Protein AF-A0A3A0CZI1-F1 (afdb_monomer_lite)

Foldseek 3Di:
DVVVQVVVLVVLVVVLVVLCVVVVCQVVVDPDDDWDQFLALKTKAADDCRHLLQVLCPPAPPHAFGIKIARLLQQKIWGHHPAQKTKMFGWDDDDPAIATAKIWIDGPQWTKMFGADPQLEGQKIDTRVADIDGDDPVCPVVQLRQPPPDPFSNCSRYVVVVVVLVVVVVVVVVVPDDDDDDDDDDDDPDPDDDPVVNVRVVVRSVVCVRPVSSCRSCVVVVSSVSVSSNSVSQSVLCLPAAWKWKDFPPFIWTFGDGSSWTPWIATPPVRFTWAWPDKDFPRGGRQWTWIWTWTHGVPDPDTKIWIDTWGQDPVRKTWDFIFIPDDDTDRTTIIIDGD

Radius of gyration: 25.88 Å; chains: 1; bounding box: 71×41×77 Å

Secondary structure (DSSP, 8-state):
-HHHHHHHHHHHHHHHHHHHHHTHHHHHS--SSP-EE-TTS-EEEE--TT-HHHHHHTTSTT----EEEEETTTTEEEEE-SSSEEEEEEEEEETTEEEEEEEEEEETTEEEEEEE-TTS-EEEEEETTS-EEE--GGGGG------TT-S-HHHHHTHHHHHHHHHHHHHHHHTTSSPPP-PPP---S-----HHHHHHHHHHHHHIIIIIHHHHHHHHHHHHHHHHHHHHHHHHHGGG-EEEEEE-SS-EEEEEEETTEEEEEEETTT-PEEEEEEEEEEEEETTEEEEEEEEEETT---EEEEEEEEEE-TTS-EEEEEEEESS----EEEEEEE-

Structure (mmCIF, N/CA/C/O backbone):
data_AF-A0A3A0CZI1-F1
#
_entry.id   AF-A0A3A0CZI1-F1
#
loop_
_atom_site.group_PDB
_atom_site.id
_atom_site.type_symbol
_atom_site.label_atom_id
_atom_site.label_alt_id
_atom_site.label_comp_id
_atom_site.label_asym_id
_atom_site.label_entity_id
_atom_site.label_seq_id
_atom_site.pdbx_PDB_ins_code
_atom_site.Cartn_x
_atom_site.Cartn_y
_atom_site.Cartn_z
_atom_site.occupancy
_atom_site.B_iso_or_equiv
_atom_site.auth_seq_id
_atom_site.auth_comp_id
_atom_site.auth_asym_id
_atom_site.auth_atom_id
_atom_site.pdbx_PDB_model_num
ATOM 1 N N . MET A 1 1 ? 10.019 16.085 -25.113 1.00 41.25 1 MET A N 1
ATOM 2 C CA . MET A 1 1 ? 9.683 15.182 -23.985 1.00 41.25 1 MET A CA 1
ATOM 3 C C . MET A 1 1 ? 10.699 15.238 -22.836 1.00 41.25 1 MET A C 1
ATOM 5 O O . MET A 1 1 ? 10.273 15.443 -21.709 1.00 41.25 1 MET A O 1
ATOM 9 N N . LEU A 1 2 ? 12.019 15.207 -23.086 1.00 28.44 2 LEU A N 1
ATOM 10 C CA . LEU A 1 2 ? 13.068 15.258 -22.040 1.00 28.44 2 LEU A CA 1
ATOM 11 C C . LEU A 1 2 ? 12.951 16.415 -21.013 1.00 28.44 2 LEU A C 1
ATOM 13 O O . LEU A 1 2 ? 13.204 16.226 -19.827 1.00 28.44 2 LEU A O 1
ATOM 17 N N . ARG A 1 3 ? 12.561 17.626 -21.447 1.00 28.55 3 ARG A N 1
ATOM 18 C CA . ARG A 1 3 ? 12.398 18.799 -20.557 1.00 28.55 3 ARG A CA 1
ATOM 19 C C . ARG A 1 3 ? 11.143 18.739 -19.678 1.00 28.55 3 ARG A C 1
ATOM 21 O O . ARG A 1 3 ? 11.169 19.250 -18.565 1.00 28.55 3 ARG A O 1
ATOM 28 N N . ALA A 1 4 ? 10.061 18.133 -20.167 1.00 31.33 4 ALA A N 1
ATOM 29 C CA . ALA A 1 4 ? 8.844 17.928 -19.379 1.00 31.33 4 ALA A CA 1
ATOM 30 C C . ALA A 1 4 ? 9.067 16.842 -18.316 1.00 31.33 4 ALA A C 1
ATOM 32 O O . ALA A 1 4 ? 8.646 16.997 -17.175 1.00 31.33 4 ALA A O 1
ATOM 33 N N . PHE A 1 5 ? 9.834 15.810 -18.673 1.00 39.50 5 PHE A N 1
ATOM 34 C CA . PHE A 1 5 ? 10.217 14.720 -17.785 1.00 39.50 5 PHE A CA 1
ATOM 35 C C . PHE A 1 5 ? 11.112 15.189 -16.631 1.00 39.50 5 PHE A C 1
ATOM 37 O O . PHE A 1 5 ? 10.734 15.010 -15.482 1.00 39.50 5 PHE A O 1
ATOM 44 N N . LYS A 1 6 ? 12.202 15.928 -16.909 1.00 38.62 6 LYS A N 1
ATOM 45 C CA . LYS A 1 6 ? 13.053 16.526 -15.855 1.00 38.62 6 LYS A CA 1
ATOM 46 C C . LYS A 1 6 ? 12.264 17.393 -14.869 1.00 38.62 6 LYS A C 1
ATOM 48 O O . LYS A 1 6 ? 12.595 17.443 -13.692 1.00 38.62 6 LYS A O 1
ATOM 53 N N . ARG A 1 7 ? 11.211 18.070 -15.339 1.00 38.66 7 ARG A N 1
ATOM 54 C CA . ARG A 1 7 ? 10.319 18.865 -14.484 1.00 38.66 7 ARG A CA 1
ATOM 55 C C . ARG A 1 7 ? 9.419 17.994 -13.608 1.00 38.66 7 ARG A C 1
ATOM 57 O O . ARG A 1 7 ? 9.132 18.406 -12.495 1.00 38.66 7 ARG A O 1
ATOM 64 N N . PHE A 1 8 ? 8.975 16.830 -14.080 1.00 44.34 8 PHE A N 1
ATOM 65 C CA . PHE A 1 8 ? 8.159 15.906 -13.289 1.00 44.34 8 PHE A CA 1
ATOM 66 C C . PHE A 1 8 ? 8.986 15.205 -12.207 1.00 44.34 8 PHE A C 1
ATOM 68 O O . PHE A 1 8 ? 8.591 15.227 -11.048 1.00 44.34 8 PHE A O 1
ATOM 75 N N . THR A 1 9 ? 10.170 14.686 -12.546 1.00 45.09 9 THR A N 1
ATOM 76 C CA . THR A 1 9 ? 11.080 14.062 -11.569 1.00 45.09 9 THR A CA 1
ATOM 77 C C . THR A 1 9 ? 11.545 15.070 -10.523 1.00 45.09 9 THR A C 1
ATOM 79 O O . THR A 1 9 ? 11.498 14.776 -9.335 1.00 45.09 9 THR A O 1
ATOM 82 N N . PHE A 1 10 ? 11.896 16.294 -10.938 1.00 49.00 10 PHE A N 1
ATOM 83 C CA . PHE A 1 10 ? 12.227 17.371 -10.003 1.00 49.00 10 PHE A CA 1
ATOM 84 C C . PHE A 1 10 ? 11.046 17.730 -9.095 1.00 49.00 10 PHE A C 1
ATOM 86 O O . PHE A 1 10 ? 11.243 17.929 -7.905 1.00 49.00 10 PHE A O 1
ATOM 93 N N . LYS A 1 11 ? 9.814 17.784 -9.621 1.00 46.50 11 LYS A N 1
ATOM 94 C CA . LYS A 1 11 ? 8.615 18.033 -8.807 1.00 46.50 11 LYS A CA 1
ATOM 95 C C . LYS A 1 11 ? 8.355 16.909 -7.808 1.00 46.50 11 LYS A C 1
ATOM 97 O O . LYS A 1 11 ? 8.096 17.212 -6.655 1.00 46.50 11 LYS A O 1
ATOM 102 N N . ALA A 1 12 ? 8.461 15.646 -8.217 1.00 48.41 12 ALA A N 1
ATOM 103 C CA . ALA A 1 12 ? 8.289 14.501 -7.324 1.00 48.41 12 ALA A CA 1
ATOM 104 C C . ALA A 1 12 ? 9.367 14.476 -6.231 1.00 48.41 12 ALA A C 1
ATOM 106 O O . ALA A 1 12 ? 9.047 14.324 -5.058 1.00 48.41 12 ALA A O 1
ATOM 107 N N . GLN A 1 13 ? 10.627 14.721 -6.599 1.00 50.72 13 GLN A N 1
ATOM 108 C CA . GLN A 1 13 ? 11.743 14.801 -5.661 1.00 50.72 13 GLN A CA 1
ATOM 109 C C . GLN A 1 13 ? 11.615 16.007 -4.722 1.00 50.72 13 GLN A C 1
ATOM 111 O O . GLN A 1 13 ? 11.839 15.870 -3.527 1.00 50.72 13 GLN A O 1
ATOM 116 N N . ALA A 1 14 ? 11.190 17.169 -5.221 1.00 50.16 14 ALA A N 1
ATOM 117 C CA . ALA A 1 14 ? 10.922 18.344 -4.397 1.00 50.16 14 ALA A CA 1
ATOM 118 C C . ALA A 1 14 ? 9.730 18.117 -3.458 1.00 50.16 14 ALA A C 1
ATOM 120 O O . ALA A 1 14 ? 9.819 18.463 -2.288 1.00 50.16 14 ALA A O 1
ATOM 121 N N . CYS A 1 15 ? 8.646 17.488 -3.925 1.00 53.16 15 CYS A N 1
ATOM 122 C CA . CYS A 1 15 ? 7.520 17.088 -3.083 1.00 53.16 15 CYS A CA 1
ATOM 123 C C . CYS A 1 15 ? 7.945 16.070 -2.024 1.00 53.16 15 CYS A C 1
ATOM 125 O O . CYS A 1 15 ? 7.530 16.211 -0.881 1.00 53.16 15 CYS A O 1
ATOM 127 N N . LEU A 1 16 ? 8.797 15.098 -2.363 1.00 57.00 16 LEU A N 1
ATOM 128 C CA . LEU A 1 16 ? 9.360 14.143 -1.411 1.00 57.00 16 LEU A CA 1
ATOM 129 C C . LEU A 1 16 ? 10.247 14.848 -0.377 1.00 57.00 16 LEU A C 1
ATOM 131 O O . LEU A 1 16 ? 10.088 14.610 0.812 1.00 57.00 16 LEU A O 1
ATOM 135 N N . CYS A 1 17 ? 11.137 15.749 -0.800 1.00 54.12 17 CYS A N 1
ATOM 136 C CA . CYS A 1 17 ? 11.975 16.535 0.106 1.00 54.12 17 CYS A CA 1
ATOM 137 C C . CYS A 1 17 ? 11.133 17.432 1.021 1.00 54.12 17 CYS A C 1
ATOM 139 O O . CYS A 1 17 ? 11.378 17.479 2.220 1.00 54.12 17 CYS A O 1
ATOM 141 N N . VAL A 1 18 ? 10.114 18.109 0.487 1.00 56.38 18 VAL A N 1
ATOM 142 C CA . VAL A 1 18 ? 9.188 18.935 1.274 1.00 56.38 18 VAL A CA 1
ATOM 143 C C . VAL A 1 18 ? 8.366 18.066 2.230 1.00 56.38 18 VAL A C 1
ATOM 145 O O . VAL A 1 18 ? 8.231 18.425 3.392 1.00 56.38 18 VAL A O 1
ATOM 148 N N . MET A 1 19 ? 7.879 16.900 1.794 1.00 58.59 19 MET A N 1
ATOM 149 C CA . MET A 1 19 ? 7.180 15.930 2.647 1.00 58.59 19 MET A CA 1
ATOM 150 C C . MET A 1 19 ? 8.079 15.426 3.775 1.00 58.59 19 MET A C 1
ATOM 152 O O . MET A 1 19 ? 7.638 15.428 4.91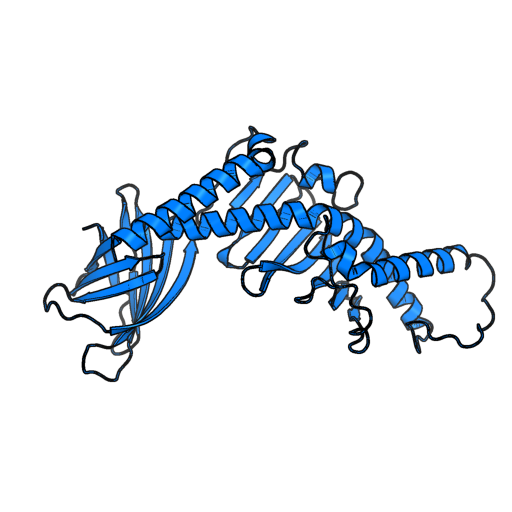9 1.00 58.59 19 MET A O 1
ATOM 156 N N . LEU A 1 20 ? 9.328 15.058 3.474 1.00 61.31 20 LEU A N 1
ATOM 157 C CA . LEU A 1 20 ? 10.324 14.620 4.454 1.00 61.31 20 LEU A CA 1
ATOM 158 C C . LEU A 1 20 ? 10.651 15.721 5.463 1.00 61.31 20 LEU A C 1
ATOM 160 O O . LEU A 1 20 ? 10.768 15.430 6.644 1.00 61.31 20 LEU A O 1
ATOM 164 N N . VAL A 1 21 ? 10.762 16.980 5.027 1.00 59.12 21 VAL A N 1
ATOM 165 C CA . VAL A 1 21 ? 11.020 18.123 5.919 1.00 59.12 21 VAL A CA 1
ATOM 166 C C . VAL A 1 21 ? 9.797 18.446 6.785 1.00 59.12 21 VAL A C 1
ATOM 168 O O . VAL A 1 21 ? 9.938 18.630 7.992 1.00 59.12 21 VAL A O 1
ATOM 171 N N . LEU A 1 22 ? 8.591 18.474 6.209 1.00 53.50 22 LEU A N 1
ATOM 172 C CA . LEU A 1 22 ? 7.348 18.795 6.928 1.00 53.50 22 LEU A CA 1
ATOM 173 C C . LEU A 1 22 ? 6.917 17.693 7.898 1.00 53.50 22 LEU A C 1
ATOM 175 O O . LEU A 1 22 ? 6.411 17.976 8.981 1.00 53.50 22 LEU A O 1
ATOM 179 N N . HIS A 1 23 ? 7.136 16.436 7.526 1.00 58.47 23 HIS A N 1
ATOM 180 C CA . HIS A 1 23 ? 6.842 15.285 8.376 1.00 58.47 23 HIS A CA 1
ATOM 181 C C . HIS A 1 23 ? 8.069 14.838 9.146 1.00 58.47 23 HIS A C 1
ATOM 183 O O . HIS A 1 23 ? 8.015 13.807 9.803 1.00 58.47 23 HIS A O 1
ATOM 189 N N . SER A 1 24 ? 9.148 15.622 9.122 1.00 53.78 24 SER A N 1
ATOM 190 C CA . SER A 1 24 ? 10.401 15.275 9.771 1.00 53.78 24 SER A CA 1
ATOM 191 C C . SER A 1 24 ? 10.210 14.946 11.241 1.00 53.78 24 SER A C 1
ATOM 193 O O . SER A 1 24 ? 10.872 14.055 11.709 1.00 53.78 24 SER A O 1
ATOM 195 N N . GLN A 1 25 ? 9.240 15.514 11.957 1.00 51.03 25 GLN A N 1
ATOM 196 C CA . GLN A 1 25 ? 8.886 15.100 13.324 1.00 51.03 25 GLN A CA 1
ATOM 197 C C . GLN A 1 25 ? 8.529 13.606 13.481 1.00 51.03 25 GLN A C 1
ATOM 199 O O . GLN A 1 25 ? 8.862 13.020 14.501 1.00 51.03 25 GLN A O 1
ATOM 204 N N . PHE A 1 26 ? 7.951 12.952 12.470 1.00 51.16 26 PHE A N 1
ATOM 205 C CA . PHE A 1 26 ? 7.751 11.494 12.448 1.00 51.16 26 PHE A CA 1
ATOM 206 C C . PHE A 1 26 ? 9.051 10.718 12.175 1.00 51.16 26 PHE A C 1
ATOM 208 O O . PHE A 1 26 ? 9.142 9.538 12.489 1.00 51.16 26 PHE A O 1
ATOM 215 N N . PHE A 1 27 ? 10.052 11.386 11.597 1.00 48.12 27 PHE A N 1
ATOM 216 C CA . PHE A 1 27 ? 11.356 10.838 11.205 1.00 48.12 27 PHE A CA 1
ATOM 217 C C . PHE A 1 27 ? 12.518 11.267 12.137 1.00 48.12 27 PHE A C 1
ATOM 219 O O . PHE A 1 27 ? 13.573 10.650 12.111 1.00 48.12 27 PHE A O 1
ATOM 226 N N . ILE A 1 28 ? 12.344 12.325 12.935 1.00 44.47 28 ILE A N 1
ATOM 227 C CA . ILE A 1 28 ? 13.329 13.014 13.789 1.00 44.47 28 ILE A CA 1
ATOM 228 C C . ILE A 1 28 ? 12.995 12.778 15.267 1.00 44.47 28 ILE A C 1
ATOM 230 O O . ILE A 1 28 ? 13.908 12.760 16.085 1.00 44.47 28 ILE A O 1
ATOM 234 N N . ALA A 1 29 ? 11.728 12.527 15.633 1.00 39.03 29 ALA A N 1
ATOM 235 C CA . ALA A 1 29 ? 11.387 12.129 17.005 1.00 39.03 29 ALA A CA 1
ATOM 236 C C . ALA A 1 29 ? 11.863 10.708 17.372 1.00 39.03 29 ALA A C 1
ATOM 238 O O . ALA A 1 29 ? 11.687 10.292 18.512 1.00 39.03 29 ALA A O 1
ATOM 239 N N . GLY A 1 30 ? 12.493 9.991 16.436 1.00 38.38 30 GLY A N 1
ATOM 240 C CA . GLY A 1 30 ? 13.275 8.793 16.708 1.00 38.38 30 GLY A CA 1
ATOM 241 C C . GLY A 1 30 ? 14.636 8.887 16.028 1.00 38.38 30 GLY A C 1
ATOM 242 O O . GLY A 1 30 ? 14.787 8.473 14.883 1.00 38.38 30 GLY A O 1
ATOM 243 N N . CYS A 1 31 ? 15.653 9.379 16.739 1.00 31.25 31 CYS A N 1
ATOM 244 C CA . CYS A 1 31 ? 17.064 9.159 16.384 1.00 31.25 31 CYS A CA 1
ATOM 245 C C . CYS A 1 31 ? 17.501 7.710 16.715 1.00 31.25 31 CYS A C 1
ATOM 247 O O . CYS A 1 31 ? 18.612 7.483 17.197 1.00 31.25 31 CYS A O 1
ATOM 249 N N . GLY A 1 32 ? 16.610 6.744 16.483 1.00 38.03 32 GLY A N 1
ATOM 250 C CA . GLY A 1 32 ? 16.836 5.308 16.591 1.00 38.03 32 GLY A CA 1
ATOM 251 C C . GLY A 1 32 ? 17.323 4.701 15.275 1.00 38.03 32 GLY A C 1
ATOM 252 O O . GLY A 1 32 ? 17.396 5.396 14.258 1.00 38.03 32 GLY A O 1
ATOM 253 N N . PRO A 1 33 ? 17.694 3.407 15.267 1.00 37.25 33 PRO A N 1
ATOM 254 C CA . PRO A 1 33 ? 18.298 2.763 14.108 1.00 37.25 33 PRO A CA 1
ATOM 255 C C . PRO A 1 33 ? 17.353 2.887 12.910 1.00 37.25 33 PRO A C 1
ATOM 257 O O . PRO A 1 33 ? 16.173 2.556 13.001 1.00 37.25 33 PRO A O 1
ATOM 260 N N . GLY A 1 34 ? 17.885 3.441 11.819 1.00 47.88 34 GLY A N 1
ATOM 261 C CA . GLY A 1 34 ? 17.119 3.866 10.653 1.00 47.88 34 GLY A CA 1
ATOM 262 C C . GLY A 1 34 ? 16.253 2.775 10.020 1.00 47.88 34 GLY A C 1
ATOM 263 O O . GLY A 1 34 ? 16.382 1.589 10.311 1.00 47.88 34 GLY A O 1
ATOM 264 N N . PHE A 1 35 ? 15.374 3.208 9.114 1.00 47.31 35 PHE A N 1
ATOM 265 C CA . PHE A 1 35 ? 14.498 2.346 8.319 1.00 47.31 35 PHE A CA 1
ATOM 266 C C . PHE A 1 35 ? 15.242 1.113 7.802 1.00 47.31 35 PHE A C 1
ATOM 268 O O . PHE A 1 35 ? 16.150 1.223 6.975 1.00 47.31 35 PHE A O 1
ATOM 275 N N . SER A 1 36 ? 14.824 -0.065 8.260 1.00 44.38 36 SER A N 1
ATOM 276 C CA . SER A 1 36 ? 15.251 -1.315 7.649 1.00 44.38 36 SER A CA 1
ATOM 277 C C . SER A 1 36 ? 14.347 -1.572 6.452 1.00 44.38 36 SER A C 1
ATOM 279 O O . SER A 1 36 ? 13.182 -1.949 6.601 1.00 44.38 36 SER A O 1
ATOM 281 N N . LEU A 1 37 ? 14.876 -1.319 5.255 1.00 48.12 37 LEU A N 1
ATOM 282 C CA . LEU A 1 37 ? 14.277 -1.790 4.013 1.00 48.12 37 LEU A CA 1
ATOM 283 C C . LEU A 1 37 ? 14.499 -3.297 3.947 1.00 48.12 37 LEU A C 1
ATOM 285 O O . LEU A 1 37 ? 15.611 -3.755 3.680 1.00 48.12 37 LEU A O 1
ATOM 289 N N . PHE A 1 38 ? 13.452 -4.074 4.210 1.00 48.50 38 PHE A N 1
ATOM 290 C CA . PHE A 1 38 ? 13.540 -5.511 4.007 1.00 48.50 38 PHE A CA 1
ATOM 291 C C . PHE A 1 38 ? 13.491 -5.830 2.508 1.00 48.50 38 PHE A C 1
ATOM 293 O O . PHE A 1 38 ? 12.882 -5.084 1.730 1.00 48.50 38 PHE A O 1
ATOM 300 N N . PRO A 1 39 ? 14.085 -6.961 2.080 1.00 42.72 39 PRO A N 1
ATOM 301 C CA . PRO A 1 39 ? 14.106 -7.375 0.680 1.00 42.72 39 PRO A CA 1
ATOM 302 C C . PRO A 1 39 ? 12.720 -7.525 0.051 1.00 42.72 39 PRO A C 1
ATOM 304 O O . PRO A 1 39 ? 12.659 -7.691 -1.153 1.00 42.72 39 PRO A O 1
ATOM 307 N N . THR A 1 40 ? 11.635 -7.479 0.832 1.00 50.06 40 THR A N 1
ATOM 308 C CA . THR A 1 40 ? 10.231 -7.715 0.459 1.00 50.06 40 THR A CA 1
ATOM 309 C C . THR A 1 40 ? 9.429 -6.462 0.085 1.00 50.06 40 THR A C 1
ATOM 311 O O . THR A 1 40 ? 8.223 -6.559 -0.106 1.00 50.06 40 THR A O 1
ATOM 314 N N . GLY A 1 41 ? 10.048 -5.273 -0.010 1.00 58.62 41 GLY A N 1
ATOM 315 C CA . GLY A 1 41 ? 9.285 -4.030 -0.263 1.00 58.62 41 GLY A CA 1
ATOM 316 C C . GLY A 1 41 ? 8.444 -3.608 0.949 1.00 58.62 41 GLY A C 1
ATOM 317 O O . GLY A 1 41 ? 7.471 -2.866 0.840 1.00 58.62 41 GLY A O 1
ATOM 318 N N . MET A 1 42 ? 8.842 -4.116 2.111 1.00 68.81 42 MET A N 1
ATOM 319 C CA . MET A 1 42 ? 8.243 -3.897 3.412 1.00 68.81 42 MET A CA 1
ATOM 320 C C . MET A 1 42 ? 9.112 -2.917 4.200 1.00 68.81 42 MET A C 1
ATOM 322 O O . MET A 1 42 ? 10.342 -3.026 4.221 1.00 68.81 42 MET A O 1
ATOM 326 N N . PHE A 1 43 ? 8.458 -1.969 4.858 1.00 75.31 43 PHE A N 1
ATOM 327 C CA . PHE A 1 43 ? 9.078 -0.967 5.711 1.00 75.31 43 PHE A CA 1
ATOM 328 C C . PHE A 1 43 ? 8.759 -1.309 7.159 1.00 75.31 43 PHE A C 1
ATOM 330 O O . PHE A 1 43 ? 7.586 -1.374 7.516 1.00 75.31 43 PHE A O 1
ATOM 337 N N . ILE A 1 44 ? 9.782 -1.496 7.993 1.00 81.06 44 ILE A N 1
ATOM 338 C CA . ILE A 1 44 ? 9.601 -1.580 9.446 1.00 81.06 44 ILE A CA 1
ATOM 339 C C . ILE A 1 44 ? 10.095 -0.278 10.065 1.00 81.06 44 ILE A C 1
ATOM 341 O O . ILE A 1 44 ? 11.245 0.120 9.874 1.00 81.06 44 ILE A O 1
ATOM 345 N N . ILE A 1 45 ? 9.199 0.379 10.791 1.00 82.31 45 ILE A N 1
ATOM 346 C CA . ILE A 1 45 ? 9.402 1.659 11.459 1.00 82.31 45 ILE A CA 1
ATOM 347 C C . ILE A 1 45 ? 9.406 1.385 12.966 1.00 82.31 45 ILE A C 1
ATOM 349 O O . ILE A 1 45 ? 8.347 1.080 13.519 1.00 82.31 45 ILE A O 1
ATOM 353 N N . PRO A 1 46 ? 10.566 1.446 13.643 1.00 82.31 46 PRO A N 1
ATOM 354 C CA . PRO A 1 46 ? 10.625 1.334 15.096 1.00 82.31 46 PRO A CA 1
ATOM 355 C C . PRO A 1 46 ? 9.782 2.430 15.758 1.00 82.31 46 PRO A C 1
ATOM 357 O O . PRO A 1 46 ? 9.844 3.594 15.362 1.00 82.31 46 PRO A O 1
ATOM 360 N N . LEU A 1 47 ? 8.990 2.060 16.762 1.00 83.94 47 LEU A N 1
ATOM 361 C CA . LEU A 1 47 ? 8.127 2.982 17.494 1.00 83.94 47 LEU A CA 1
ATOM 362 C C . LEU A 1 47 ? 8.743 3.268 18.867 1.00 83.94 47 LEU A C 1
ATOM 364 O O . LEU A 1 47 ? 8.596 2.491 19.807 1.00 83.94 47 LEU A O 1
ATOM 368 N N . GLU A 1 48 ? 9.461 4.384 18.979 1.00 82.56 48 GLU A N 1
ATOM 369 C CA . GLU A 1 48 ? 10.020 4.850 20.253 1.00 82.56 48 GLU A CA 1
ATOM 370 C C . GLU A 1 48 ? 8.972 5.590 21.102 1.00 82.56 48 GLU A C 1
ATOM 372 O O . GLU A 1 48 ? 7.919 5.994 20.608 1.00 82.56 48 GLU A O 1
ATOM 377 N N . ALA A 1 49 ? 9.271 5.817 22.386 1.00 77.06 49 ALA A N 1
ATOM 378 C CA . ALA A 1 49 ? 8.345 6.415 23.356 1.00 77.06 49 ALA A CA 1
ATOM 379 C C . ALA A 1 49 ? 7.794 7.805 22.958 1.00 77.06 49 ALA A C 1
ATOM 381 O O . ALA A 1 49 ? 6.733 8.195 23.433 1.00 77.06 49 ALA A O 1
ATOM 382 N N . GLY A 1 50 ? 8.487 8.546 22.083 1.00 74.00 50 GLY A N 1
ATOM 383 C CA . GLY A 1 50 ? 8.045 9.846 21.558 1.00 74.00 50 GLY A CA 1
ATOM 384 C C . GLY A 1 50 ? 7.320 9.788 20.209 1.00 74.00 50 GLY A C 1
ATOM 385 O O . GLY A 1 50 ? 6.987 10.833 19.651 1.00 74.00 50 GLY A O 1
ATOM 386 N N . HIS A 1 51 ? 7.105 8.599 19.640 1.00 78.69 51 HIS A N 1
ATOM 387 C CA . HIS A 1 51 ? 6.490 8.471 18.325 1.00 78.69 51 HIS A CA 1
ATOM 388 C C . HIS A 1 51 ? 4.981 8.795 18.395 1.00 78.69 51 HIS A C 1
ATOM 390 O O . HIS A 1 51 ? 4.293 8.247 19.258 1.00 78.69 51 HIS A O 1
ATOM 396 N N . PRO A 1 52 ? 4.404 9.582 17.462 1.00 77.62 52 PRO A N 1
ATOM 397 C CA . PRO A 1 52 ? 2.999 10.002 17.539 1.00 77.62 52 PRO A CA 1
ATOM 398 C C . PRO A 1 52 ? 1.977 8.861 17.629 1.00 77.62 52 PRO A C 1
ATOM 400 O O . PRO A 1 52 ? 0.948 9.020 18.272 1.00 77.62 52 PRO A O 1
ATOM 403 N N . ILE A 1 53 ? 2.262 7.698 17.028 1.00 81.75 53 ILE A N 1
ATOM 404 C CA . ILE A 1 53 ? 1.441 6.482 17.207 1.00 81.75 53 ILE A CA 1
ATOM 405 C C . ILE A 1 53 ? 1.475 5.989 18.660 1.00 81.75 53 ILE A C 1
ATOM 407 O O . ILE A 1 53 ? 0.434 5.628 19.193 1.00 81.75 53 ILE A O 1
ATOM 411 N N . VAL A 1 54 ? 2.643 5.981 19.310 1.00 84.38 54 VAL A N 1
ATOM 412 C CA . VAL A 1 54 ? 2.776 5.542 20.708 1.00 84.38 54 VAL A CA 1
ATOM 413 C C . VAL A 1 54 ? 2.023 6.499 21.624 1.00 84.38 54 VAL A C 1
ATOM 415 O O . VAL A 1 54 ? 1.224 6.047 22.436 1.00 84.38 54 VAL A O 1
ATOM 418 N N . THR A 1 55 ? 2.190 7.808 21.421 1.00 81.31 55 THR A N 1
ATOM 419 C CA . THR A 1 55 ? 1.454 8.841 22.164 1.00 81.31 55 THR A CA 1
ATOM 420 C C . THR A 1 55 ? -0.058 8.744 21.945 1.00 81.31 55 THR A C 1
ATOM 422 O O . THR A 1 55 ? -0.829 8.841 22.891 1.00 81.31 55 THR A O 1
ATOM 425 N N . ALA A 1 56 ? -0.509 8.514 20.709 1.00 76.94 56 ALA A N 1
ATOM 426 C CA . ALA A 1 56 ? -1.933 8.409 20.390 1.00 76.94 56 ALA A CA 1
ATOM 427 C C . ALA A 1 56 ? -2.603 7.151 20.971 1.00 76.94 56 ALA A C 1
ATOM 429 O O . ALA A 1 56 ? -3.818 7.154 21.181 1.00 76.94 56 ALA A O 1
ATOM 430 N N . LEU A 1 57 ? -1.833 6.088 21.219 1.00 81.31 57 LEU A N 1
ATOM 431 C CA . LEU A 1 57 ? -2.314 4.843 21.822 1.00 81.31 57 LEU A CA 1
ATOM 432 C C . LEU A 1 57 ? -2.140 4.803 23.341 1.00 81.31 57 LEU A C 1
ATOM 434 O O . LEU A 1 57 ? -2.590 3.842 23.971 1.00 81.31 57 LEU A O 1
ATOM 438 N N . GLU A 1 58 ? -1.500 5.804 23.940 1.00 81.75 58 GLU A N 1
ATOM 439 C CA . GLU A 1 58 ? -1.260 5.858 25.378 1.00 81.75 58 GLU A CA 1
ATOM 440 C C . GLU A 1 58 ? -2.583 5.812 26.163 1.00 81.75 58 GLU A C 1
ATOM 442 O O . GLU A 1 58 ? -3.564 6.470 25.819 1.00 81.75 58 GLU A O 1
ATOM 447 N N . GLY A 1 59 ? -2.637 4.974 27.203 1.00 71.69 59 GLY A N 1
ATOM 448 C CA . GLY A 1 59 ? -3.846 4.774 28.012 1.00 71.69 59 GLY A CA 1
ATOM 449 C C . GLY A 1 59 ? -4.934 3.899 27.372 1.00 71.69 59 GLY A C 1
ATOM 450 O O . GLY A 1 59 ? -5.979 3.699 27.989 1.00 71.69 59 GLY A O 1
ATOM 451 N N . SER A 1 60 ? -4.706 3.347 26.175 1.00 74.94 60 SER A N 1
ATOM 452 C CA . SER A 1 60 ? -5.633 2.414 25.520 1.00 74.94 60 SER A CA 1
ATOM 453 C C . SER A 1 60 ? -5.244 0.939 25.692 1.00 74.94 60 SER A C 1
ATOM 455 O O . SER A 1 60 ? -4.106 0.607 26.022 1.00 74.94 60 SER A O 1
ATOM 457 N N . SER A 1 61 ? -6.172 0.029 25.374 1.00 73.44 61 SER A N 1
ATOM 458 C CA . SER A 1 61 ? -5.913 -1.421 25.266 1.00 73.44 61 SER A CA 1
ATOM 459 C C . SER A 1 61 ? -4.901 -1.782 24.163 1.00 73.44 61 SER A C 1
ATOM 461 O O . SER A 1 61 ? -4.326 -2.874 24.165 1.00 73.44 61 SER A O 1
ATOM 463 N N . LEU A 1 62 ? -4.651 -0.852 23.238 1.00 79.12 62 LEU A N 1
ATOM 464 C CA . LEU A 1 62 ? -3.734 -0.985 22.109 1.00 79.12 62 LEU A CA 1
ATOM 465 C C . LEU A 1 62 ? -2.356 -0.356 22.379 1.00 79.12 62 LEU A C 1
ATOM 467 O O . LEU A 1 62 ? -1.517 -0.323 21.478 1.00 79.12 62 LEU A O 1
ATOM 471 N N . ALA A 1 63 ? -2.094 0.121 23.600 1.00 84.44 63 ALA A N 1
ATOM 472 C CA . ALA A 1 63 ? -0.814 0.712 23.984 1.00 84.44 63 ALA A CA 1
ATOM 473 C C . ALA A 1 63 ? 0.354 -0.291 23.924 1.00 84.44 63 ALA A C 1
ATOM 475 O O . ALA A 1 63 ? 0.189 -1.489 24.165 1.00 84.44 63 ALA A O 1
ATOM 476 N N . GLY A 1 64 ? 1.562 0.217 23.673 1.00 85.19 64 GLY A N 1
ATOM 477 C CA . GLY A 1 64 ? 2.803 -0.565 23.669 1.00 85.19 64 GLY A CA 1
ATOM 478 C C . GLY A 1 64 ? 3.196 -1.290 22.369 1.00 85.19 64 GLY A C 1
ATOM 479 O O . GLY A 1 64 ? 3.865 -2.319 22.484 1.00 85.19 64 GLY A O 1
ATOM 480 N N . PRO A 1 65 ? 2.837 -0.829 21.152 1.00 89.69 65 PRO A N 1
ATOM 481 C CA . PRO A 1 65 ? 3.459 -1.374 19.950 1.00 89.69 65 PRO A CA 1
ATOM 482 C C . PRO A 1 65 ? 4.942 -0.973 19.901 1.00 89.69 65 PRO A C 1
ATOM 484 O O . PRO A 1 65 ? 5.306 0.143 20.269 1.00 89.69 65 PRO A O 1
ATOM 487 N N . THR A 1 66 ? 5.799 -1.878 19.438 1.00 89.31 66 THR A N 1
ATOM 488 C CA . THR A 1 66 ? 7.258 -1.685 19.359 1.00 89.31 66 THR A CA 1
ATOM 489 C C . THR A 1 66 ? 7.722 -1.290 17.961 1.00 89.31 66 THR A C 1
ATOM 491 O O . THR A 1 66 ? 8.766 -0.655 17.805 1.00 89.31 66 THR A O 1
ATOM 494 N N . ALA A 1 67 ? 6.952 -1.642 16.931 1.00 87.75 67 ALA A N 1
ATOM 495 C CA . ALA A 1 67 ? 7.227 -1.270 15.552 1.00 87.75 67 ALA A CA 1
ATOM 496 C C . ALA A 1 67 ? 5.938 -1.202 14.719 1.00 87.75 67 ALA A C 1
ATOM 498 O O . ALA A 1 67 ? 4.926 -1.817 15.053 1.00 87.75 67 ALA A O 1
ATOM 499 N N . LEU A 1 68 ? 5.989 -0.463 13.615 1.00 88.38 68 LEU A N 1
ATOM 500 C CA . LEU A 1 68 ? 4.981 -0.449 12.563 1.00 88.38 68 LEU A CA 1
ATOM 501 C C . LEU A 1 68 ? 5.588 -1.047 11.296 1.00 88.38 68 LEU A C 1
ATOM 503 O O . LEU A 1 68 ? 6.571 -0.540 10.764 1.00 88.38 68 LEU A O 1
ATOM 507 N N . GLU A 1 69 ? 4.968 -2.098 10.793 1.00 87.31 69 GLU A N 1
ATOM 508 C CA . GLU A 1 69 ? 5.252 -2.677 9.493 1.00 87.31 69 GLU A CA 1
ATOM 509 C C . GLU A 1 69 ? 4.281 -2.107 8.456 1.00 87.31 69 GLU A C 1
ATOM 511 O O . GLU A 1 69 ? 3.071 -2.060 8.680 1.00 87.31 69 GLU A O 1
ATOM 516 N N . VAL A 1 70 ? 4.803 -1.684 7.309 1.00 84.75 70 VAL A N 1
ATOM 517 C CA . VAL A 1 70 ? 4.021 -1.197 6.172 1.00 84.75 70 VAL A CA 1
ATOM 518 C C . VAL A 1 70 ? 4.458 -1.939 4.922 1.00 84.75 70 VAL A C 1
ATOM 520 O O . VAL A 1 70 ? 5.643 -1.981 4.600 1.00 84.75 70 VAL A O 1
ATOM 523 N N . THR A 1 71 ? 3.490 -2.471 4.183 1.00 82.38 71 THR A N 1
ATOM 524 C CA . THR A 1 71 ? 3.706 -3.127 2.891 1.00 82.38 71 THR A CA 1
ATOM 525 C C . THR A 1 71 ? 2.921 -2.363 1.821 1.00 82.38 71 THR A C 1
ATOM 527 O O . THR A 1 71 ? 1.736 -2.637 1.606 1.00 82.38 71 THR A O 1
ATOM 530 N N . PRO A 1 72 ? 3.535 -1.372 1.143 1.00 73.44 72 PRO A N 1
ATOM 531 C CA . PRO A 1 72 ? 2.839 -0.526 0.173 1.00 73.44 72 PRO A CA 1
ATOM 532 C C . PRO A 1 72 ? 2.260 -1.300 -1.015 1.00 73.44 72 PRO A C 1
ATOM 534 O O . PRO A 1 72 ? 1.177 -0.955 -1.486 1.00 73.44 72 PRO A O 1
ATOM 537 N N . GLY A 1 73 ? 2.936 -2.369 -1.457 1.00 68.25 73 GLY A N 1
ATOM 538 C CA . GLY A 1 73 ? 2.504 -3.198 -2.588 1.00 68.25 73 GLY A CA 1
ATOM 539 C C . GLY A 1 73 ? 1.140 -3.862 -2.371 1.00 68.25 73 GLY A C 1
ATOM 540 O O . GLY A 1 73 ? 0.266 -3.772 -3.232 1.00 68.25 73 GLY A O 1
ATOM 541 N N . THR A 1 74 ? 0.919 -4.461 -1.197 1.00 75.88 74 THR A N 1
ATOM 542 C CA . THR A 1 74 ? -0.374 -5.063 -0.809 1.00 75.88 74 THR A CA 1
ATOM 543 C C . THR A 1 74 ? -1.305 -4.083 -0.101 1.00 75.88 74 THR A C 1
ATOM 545 O O . THR A 1 74 ? -2.446 -4.419 0.203 1.00 75.88 74 THR A O 1
ATOM 548 N N . ARG A 1 75 ? -0.833 -2.856 0.135 1.00 83.44 75 ARG A N 1
ATOM 549 C CA . ARG A 1 75 ? -1.514 -1.794 0.877 1.00 83.44 75 ARG A CA 1
ATOM 550 C C . ARG A 1 75 ? -1.891 -2.163 2.300 1.00 83.44 75 ARG A C 1
ATOM 552 O O . ARG A 1 75 ? -2.936 -1.753 2.794 1.00 83.44 75 ARG A O 1
ATOM 559 N N . GLN A 1 76 ? -1.032 -2.921 2.957 1.00 88.50 76 GLN A N 1
ATOM 560 C CA . GLN A 1 76 ? -1.267 -3.401 4.309 1.00 88.50 76 GLN A CA 1
ATOM 561 C C . GLN A 1 76 ? -0.338 -2.719 5.301 1.00 88.50 76 GLN A C 1
ATOM 563 O O . GLN A 1 76 ? 0.759 -2.271 4.953 1.00 88.50 76 GLN A O 1
ATOM 568 N N . PHE A 1 77 ? -0.779 -2.666 6.548 1.00 89.81 77 PHE A N 1
ATOM 569 C CA . PHE A 1 77 ? 0.062 -2.315 7.679 1.00 89.81 77 PHE A CA 1
ATOM 570 C C . PHE A 1 77 ? -0.191 -3.279 8.836 1.00 89.81 77 PHE A C 1
ATOM 572 O O . PHE A 1 77 ? -1.250 -3.907 8.927 1.00 89.81 77 PHE A O 1
ATOM 579 N N . ARG A 1 78 ? 0.784 -3.372 9.736 1.00 91.00 78 ARG A N 1
ATOM 580 C CA . ARG A 1 78 ? 0.703 -4.163 10.960 1.00 91.00 78 ARG A CA 1
ATOM 581 C C . ARG A 1 78 ? 1.475 -3.472 12.076 1.00 91.00 78 ARG A C 1
ATOM 583 O O . ARG A 1 78 ? 2.639 -3.135 11.895 1.00 91.00 78 ARG A O 1
ATOM 590 N N . LEU A 1 79 ? 0.848 -3.273 13.230 1.00 90.19 79 LEU A N 1
ATOM 591 C CA . LEU A 1 79 ? 1.571 -2.916 14.448 1.00 90.19 79 LEU A CA 1
ATOM 592 C C . LEU A 1 79 ? 2.120 -4.191 15.083 1.00 90.19 79 LEU A C 1
ATOM 594 O O . LEU A 1 79 ? 1.410 -5.185 15.237 1.00 90.19 79 LEU A O 1
ATOM 598 N N . ILE A 1 80 ? 3.399 -4.151 15.426 1.00 89.25 80 ILE A N 1
ATOM 599 C CA . ILE A 1 80 ? 4.119 -5.244 16.064 1.00 89.25 80 ILE A CA 1
ATOM 600 C C . ILE A 1 80 ? 4.103 -4.987 17.566 1.00 89.25 80 ILE A C 1
ATOM 602 O O . ILE A 1 80 ? 4.523 -3.924 18.024 1.00 89.25 80 ILE A O 1
ATOM 606 N N . TYR A 1 81 ? 3.634 -5.974 18.320 1.00 91.31 81 TYR A N 1
ATOM 607 C CA . TYR A 1 81 ? 3.666 -5.989 19.777 1.00 91.31 81 TYR A CA 1
ATOM 608 C C . TYR A 1 81 ? 4.690 -7.015 20.267 1.00 91.31 81 TYR A C 1
ATOM 610 O O . TYR A 1 81 ? 5.099 -7.913 19.532 1.00 91.31 81 TYR A O 1
ATOM 618 N N . SER A 1 82 ? 5.129 -6.873 21.516 1.00 88.75 82 SER A N 1
ATOM 619 C CA . SER A 1 82 ? 5.983 -7.864 22.185 1.00 88.75 82 SER A CA 1
ATOM 620 C C . SER A 1 82 ? 5.198 -9.044 22.772 1.00 88.75 82 SER A C 1
ATOM 622 O O . SER A 1 82 ? 5.803 -10.013 23.228 1.00 88.75 82 SER A O 1
ATOM 624 N N . ASP A 1 83 ? 3.869 -8.955 22.785 1.00 87.50 83 ASP A N 1
ATOM 625 C CA . ASP A 1 83 ? 2.946 -9.957 23.309 1.00 87.50 83 ASP A CA 1
ATOM 626 C C . ASP A 1 83 ? 2.112 -10.595 22.180 1.00 87.50 83 ASP A C 1
ATOM 628 O O . ASP A 1 83 ? 2.456 -10.507 21.005 1.00 87.50 83 ASP A O 1
ATOM 632 N N . ALA A 1 84 ? 1.031 -11.293 22.537 1.00 83.19 84 ALA A N 1
ATOM 633 C CA . ALA A 1 84 ? 0.173 -12.006 21.590 1.00 83.19 84 ALA A CA 1
ATOM 634 C C . ALA A 1 84 ? -0.862 -11.111 20.879 1.00 83.19 84 ALA A C 1
ATOM 636 O O . ALA A 1 84 ? -1.786 -11.640 20.255 1.00 83.19 84 ALA A O 1
ATOM 637 N N . ARG A 1 85 ? -0.777 -9.783 21.030 1.00 86.00 85 ARG A N 1
ATOM 638 C CA . ARG A 1 85 ? -1.670 -8.855 20.337 1.00 86.00 85 ARG A CA 1
ATOM 639 C C . ARG A 1 85 ? -1.229 -8.692 18.893 1.00 86.00 85 ARG A C 1
ATOM 641 O O . ARG A 1 85 ? -0.060 -8.473 18.588 1.00 86.00 85 ARG A O 1
ATOM 648 N N . GLU A 1 86 ? -2.206 -8.725 18.009 1.00 85.44 86 GLU A N 1
ATOM 649 C CA . GLU A 1 86 ? -2.043 -8.457 16.595 1.00 85.44 86 GLU A CA 1
ATOM 650 C C . GLU A 1 86 ? -2.982 -7.328 16.210 1.00 85.44 86 GLU A C 1
ATOM 652 O O . GLU A 1 86 ? -4.171 -7.331 16.530 1.00 85.44 86 GLU A O 1
ATOM 657 N N . LEU A 1 87 ? -2.434 -6.348 15.508 1.00 89.38 87 LEU A N 1
ATOM 658 C CA . LEU A 1 87 ? -3.203 -5.254 14.954 1.00 89.38 87 LEU A CA 1
ATOM 659 C C . LEU A 1 87 ? -2.708 -5.012 13.546 1.00 89.38 87 LEU A C 1
ATOM 661 O O . LEU A 1 87 ? -1.520 -4.796 13.315 1.00 89.38 87 LEU A O 1
ATOM 665 N N . SER A 1 88 ? -3.623 -5.069 12.598 1.00 91.44 88 SER A N 1
ATOM 666 C CA . SER A 1 88 ? -3.325 -4.910 11.186 1.00 91.44 88 SER A CA 1
ATOM 667 C C . SER A 1 88 ? -4.472 -4.218 10.482 1.00 91.44 88 SER A C 1
ATOM 669 O O . SER A 1 88 ? -5.537 -3.997 11.050 1.00 91.44 88 SER A O 1
ATOM 671 N N . GLY A 1 89 ? -4.256 -3.856 9.235 1.00 91.25 89 GLY A N 1
ATOM 672 C CA . GLY A 1 89 ? -5.322 -3.357 8.394 1.00 91.25 89 GLY A CA 1
ATOM 673 C C . GLY A 1 89 ? -4.833 -3.143 6.983 1.00 91.25 89 GLY A C 1
ATOM 674 O O . GLY A 1 89 ? -3.657 -3.358 6.662 1.00 91.25 89 GLY A O 1
ATOM 675 N N . SER A 1 90 ? -5.748 -2.703 6.133 1.00 90.62 90 SER A N 1
ATOM 676 C CA . SER A 1 90 ? -5.435 -2.400 4.748 1.00 90.62 90 SER A CA 1
ATOM 677 C C . SER A 1 90 ? -6.008 -1.066 4.307 1.00 90.62 90 SER A C 1
ATOM 679 O O . SER A 1 90 ? -6.948 -0.527 4.892 1.00 90.62 90 SER A O 1
ATOM 681 N N . TYR A 1 91 ? -5.411 -0.525 3.256 1.00 85.94 91 TYR A N 1
ATOM 682 C CA . TYR A 1 91 ? -5.801 0.719 2.631 1.00 85.94 91 TYR A CA 1
ATOM 683 C C . TYR A 1 91 ? -6.349 0.483 1.226 1.00 85.94 91 TYR A C 1
ATOM 685 O O . TYR A 1 91 ? -5.811 -0.285 0.426 1.00 85.94 91 TYR A O 1
ATOM 693 N N . MET A 1 92 ? -7.382 1.238 0.878 1.00 82.38 92 MET A N 1
ATOM 694 C CA . MET A 1 92 ? -7.901 1.370 -0.473 1.00 82.38 92 MET A CA 1
ATOM 695 C C . MET A 1 92 ? -7.538 2.725 -1.081 1.00 82.38 92 MET A C 1
ATOM 697 O O . MET A 1 92 ? -7.345 3.724 -0.388 1.00 82.38 92 MET A O 1
ATOM 701 N N . MET A 1 93 ? -7.460 2.752 -2.409 1.00 73.94 93 MET A N 1
ATOM 702 C CA . MET A 1 93 ? -7.282 3.981 -3.178 1.00 73.94 93 MET A CA 1
ATOM 703 C C . MET A 1 93 ? -8.647 4.448 -3.664 1.00 73.94 93 MET A C 1
ATOM 705 O O . MET A 1 93 ? -9.324 3.709 -4.379 1.00 73.94 93 MET A O 1
ATOM 709 N N . ASN A 1 94 ? -9.028 5.669 -3.301 1.00 68.88 94 ASN A N 1
ATOM 710 C CA . ASN A 1 94 ? -10.212 6.340 -3.816 1.00 68.88 94 ASN A CA 1
ATOM 711 C C . ASN A 1 94 ? -9.766 7.589 -4.592 1.00 68.88 94 ASN A C 1
ATOM 713 O O . ASN A 1 94 ? -9.512 8.645 -4.009 1.00 68.88 94 ASN A O 1
ATOM 717 N N . GLY A 1 95 ? -9.579 7.436 -5.906 1.00 71.38 95 GLY A N 1
ATOM 718 C CA . GLY A 1 95 ? -8.884 8.433 -6.723 1.00 71.38 95 GLY A CA 1
ATOM 719 C C . GLY A 1 95 ? -7.438 8.612 -6.253 1.00 71.38 95 GLY A C 1
ATOM 720 O O . GLY A 1 95 ? -6.697 7.635 -6.149 1.00 71.38 95 GLY A O 1
ATOM 721 N N . ASP A 1 96 ? -7.067 9.850 -5.926 1.00 60.56 96 ASP A N 1
ATOM 722 C CA . ASP A 1 96 ? -5.737 10.202 -5.408 1.00 60.56 96 ASP A CA 1
ATOM 723 C C . ASP A 1 96 ? -5.637 10.108 -3.872 1.00 60.56 96 ASP A C 1
ATOM 725 O O . ASP A 1 96 ? -4.574 10.355 -3.301 1.00 60.56 96 ASP A O 1
ATOM 729 N N . ALA A 1 97 ? -6.730 9.759 -3.182 1.00 65.50 97 ALA A N 1
ATOM 730 C CA . ALA A 1 97 ? -6.771 9.681 -1.727 1.00 65.50 97 ALA A CA 1
ATOM 731 C C . ALA A 1 97 ? -6.640 8.235 -1.227 1.00 65.50 97 ALA A C 1
ATOM 733 O O . ALA A 1 97 ? -7.394 7.342 -1.625 1.00 65.50 97 ALA A O 1
ATOM 734 N N . ILE A 1 98 ? -5.721 8.020 -0.286 1.00 71.94 98 ILE A N 1
ATOM 735 C CA . ILE A 1 98 ? -5.609 6.771 0.469 1.00 71.94 98 ILE A CA 1
ATOM 736 C C . ILE A 1 98 ? -6.651 6.782 1.593 1.00 71.94 98 ILE A C 1
ATOM 738 O O . ILE A 1 98 ? -6.700 7.709 2.404 1.00 71.94 98 ILE A O 1
ATOM 742 N N . THR A 1 99 ? -7.489 5.749 1.641 1.00 79.19 99 THR A N 1
ATOM 743 C CA . THR A 1 99 ? -8.533 5.565 2.659 1.00 79.19 99 THR A CA 1
ATOM 744 C C . THR A 1 99 ? -8.354 4.206 3.323 1.00 79.19 99 THR A C 1
ATOM 746 O O . THR A 1 99 ? -8.028 3.239 2.645 1.00 79.19 99 THR A O 1
ATOM 749 N N . LEU A 1 100 ? -8.519 4.115 4.640 1.00 84.31 100 LEU A N 1
ATOM 750 C CA . LEU A 1 100 ? -8.489 2.847 5.361 1.00 84.31 100 LEU A CA 1
ATOM 751 C C . LEU A 1 100 ? -9.661 1.995 4.868 1.00 84.31 100 LEU A C 1
ATOM 753 O O . LEU A 1 100 ? -10.776 2.498 4.775 1.00 84.31 100 LEU A O 1
ATOM 757 N N . ALA A 1 101 ? -9.391 0.749 4.502 1.00 88.19 101 ALA A N 1
ATOM 758 C CA . ALA A 1 101 ? -10.388 -0.203 4.033 1.00 88.19 101 ALA A CA 1
ATOM 759 C C . ALA A 1 101 ? -10.862 -1.096 5.176 1.00 88.19 101 ALA A C 1
ATOM 761 O O . ALA A 1 101 ? -12.059 -1.311 5.350 1.00 88.19 101 ALA A O 1
ATOM 762 N N . ASP A 1 102 ? -9.925 -1.583 5.981 1.00 90.25 102 ASP A N 1
ATOM 763 C CA . ASP A 1 102 ? -10.230 -2.405 7.136 1.00 90.25 102 ASP A CA 1
ATOM 764 C C . ASP A 1 102 ? -9.175 -2.265 8.224 1.00 90.25 102 ASP A C 1
ATOM 766 O O . ASP A 1 102 ? -8.043 -1.835 7.991 1.00 90.25 102 ASP A O 1
ATOM 770 N N . PHE A 1 103 ? -9.595 -2.639 9.421 1.00 88.56 103 PHE A N 1
ATOM 771 C CA . PHE A 1 103 ? -8.779 -2.725 10.607 1.00 88.56 103 PHE A CA 1
ATOM 772 C C . PHE A 1 103 ? -9.110 -4.025 11.321 1.00 88.56 103 PHE A C 1
ATOM 774 O O . PHE A 1 103 ? -10.273 -4.298 11.603 1.00 88.56 103 PHE A O 1
ATOM 781 N N . ASN A 1 104 ? -8.099 -4.815 11.633 1.00 89.31 104 ASN A N 1
ATOM 782 C CA . ASN A 1 104 ? -8.228 -6.075 12.332 1.00 89.31 104 ASN A CA 1
ATOM 783 C C . ASN A 1 104 ? -7.419 -6.033 13.623 1.00 89.31 104 ASN A C 1
ATOM 785 O O . ASN A 1 104 ? -6.244 -5.664 13.619 1.00 89.31 104 ASN A O 1
ATOM 789 N N . PHE A 1 105 ? -8.049 -6.444 14.712 1.00 87.00 105 PHE A N 1
ATOM 790 C CA . PHE A 1 105 ? -7.426 -6.582 16.014 1.00 87.00 105 PHE A CA 1
ATOM 791 C C . PHE A 1 105 ? -7.680 -7.983 16.546 1.00 87.00 105 PHE A C 1
ATOM 793 O O . PHE A 1 105 ? -8.822 -8.434 16.554 1.00 87.00 105 PHE A O 1
ATOM 800 N N . SER A 1 106 ? -6.645 -8.643 17.051 1.00 83.94 106 SER A N 1
ATOM 801 C CA . SER A 1 106 ? -6.793 -9.907 17.759 1.00 83.94 106 SER A CA 1
ATOM 802 C C . SER A 1 106 ? -5.819 -10.057 18.918 1.00 83.94 106 SER A C 1
ATOM 804 O O . SER A 1 106 ? -4.698 -9.565 18.879 1.00 83.94 106 SER A O 1
ATOM 806 N N . VAL A 1 107 ? -6.245 -10.772 19.954 1.00 80.75 107 VAL A N 1
ATOM 807 C CA . VAL A 1 107 ? -5.456 -11.161 21.122 1.00 80.75 107 VAL A CA 1
ATOM 808 C C . VAL A 1 107 ? -5.770 -12.617 21.420 1.00 80.75 107 VAL A C 1
ATOM 810 O O . VAL A 1 107 ? -6.930 -12.974 21.600 1.00 80.75 107 VAL A O 1
ATOM 813 N N . HIS A 1 108 ? -4.752 -13.477 21.460 1.00 80.50 108 HIS A N 1
ATOM 814 C CA . HIS A 1 108 ? -4.935 -14.909 21.750 1.00 80.50 108 HIS A CA 1
ATOM 815 C C . HIS A 1 108 ? -5.986 -15.615 20.859 1.00 80.50 108 HIS A C 1
ATOM 817 O O . HIS A 1 108 ? -6.627 -16.571 21.286 1.00 80.50 108 HIS A O 1
ATOM 823 N N . GLY A 1 109 ? -6.158 -15.160 19.612 1.00 71.00 109 GLY A N 1
ATOM 824 C CA . GLY A 1 109 ? -7.113 -15.726 18.650 1.00 71.00 109 GLY A CA 1
ATOM 825 C C . GLY A 1 109 ? -8.538 -15.164 18.734 1.00 71.00 109 GLY A C 1
ATOM 826 O O . GLY A 1 109 ? -9.307 -15.337 17.788 1.00 71.00 109 GLY A O 1
ATOM 827 N N . GLU A 1 110 ? -8.878 -14.429 19.793 1.00 77.94 110 GLU A N 1
ATOM 828 C CA . GLU A 1 110 ? -10.096 -13.617 19.854 1.00 77.94 110 GLU A CA 1
ATOM 829 C C . GLU A 1 110 ? -9.834 -12.254 19.227 1.00 77.94 110 GLU A C 1
ATOM 831 O O . GLU A 1 110 ? -8.724 -11.738 19.300 1.00 77.94 110 GLU A O 1
ATOM 836 N N . GLY A 1 111 ? -10.825 -11.653 18.581 1.00 78.31 111 GLY A N 1
ATOM 837 C CA . GLY A 1 111 ? -10.579 -10.424 17.847 1.00 78.31 111 GLY A CA 1
ATOM 838 C C . GLY A 1 111 ? -11.818 -9.803 17.247 1.00 78.31 111 GLY A C 1
ATOM 839 O O . GLY A 1 111 ? -12.918 -10.350 17.330 1.00 78.31 111 GLY A O 1
ATOM 840 N N . ALA A 1 112 ? -11.621 -8.649 16.631 1.00 82.62 112 ALA A N 1
ATOM 841 C CA . ALA A 1 112 ? -12.638 -7.972 15.862 1.00 82.62 112 ALA A CA 1
ATOM 842 C C . ALA A 1 112 ? -12.034 -7.307 14.628 1.00 82.62 112 ALA A C 1
ATOM 844 O O . ALA A 1 112 ? -10.925 -6.771 14.662 1.00 82.62 112 ALA A O 1
ATOM 845 N N . LYS A 1 113 ? -12.820 -7.290 13.557 1.00 86.31 113 LYS A N 1
ATOM 846 C CA . LYS A 1 113 ? -12.513 -6.596 12.317 1.00 86.31 113 LYS A CA 1
ATOM 847 C C . LYS A 1 113 ? -13.540 -5.500 12.072 1.00 86.31 113 LYS A C 1
ATOM 849 O O . LYS A 1 113 ? -14.745 -5.751 12.106 1.00 86.31 113 LYS A O 1
ATOM 854 N N . LEU A 1 114 ? -13.046 -4.299 11.807 1.00 86.25 114 LEU A N 1
ATOM 855 C CA . LEU A 1 114 ? -13.810 -3.136 11.385 1.00 86.25 114 LEU A CA 1
ATOM 856 C C . LEU A 1 114 ? -13.549 -2.903 9.898 1.00 86.25 114 LEU A C 1
ATOM 858 O O . LEU A 1 114 ? -12.400 -2.871 9.466 1.00 86.25 114 LEU A O 1
ATOM 862 N N . GLU A 1 115 ? -14.603 -2.712 9.119 1.00 87.81 115 GLU A N 1
ATOM 863 C CA . GLU A 1 115 ? -14.521 -2.409 7.690 1.00 87.81 115 GLU A CA 1
ATOM 864 C C . GLU A 1 115 ? -15.052 -1.009 7.423 1.00 87.81 115 GLU A C 1
ATOM 866 O O . GLU A 1 115 ? -16.010 -0.566 8.057 1.00 87.81 115 GLU A O 1
ATOM 871 N N . PHE A 1 116 ? -14.444 -0.321 6.465 1.00 84.81 116 PHE A N 1
ATOM 872 C CA . PHE A 1 116 ? -14.731 1.063 6.131 1.00 84.81 116 PHE A CA 1
ATOM 873 C C . PHE A 1 116 ? -15.139 1.192 4.668 1.00 84.81 116 PHE A C 1
ATOM 875 O O . PHE A 1 116 ? -14.605 0.517 3.787 1.00 84.81 116 PHE A O 1
ATOM 882 N N . ASN A 1 117 ? -16.069 2.102 4.392 1.00 83.88 117 ASN A N 1
ATOM 883 C CA . ASN A 1 117 ? -16.424 2.460 3.026 1.00 83.88 117 ASN A CA 1
ATOM 884 C C . ASN A 1 117 ? -15.535 3.595 2.484 1.00 83.88 117 ASN A C 1
ATOM 886 O O . ASN A 1 117 ? -14.760 4.237 3.196 1.00 83.88 117 ASN A O 1
ATOM 890 N N . SER A 1 118 ? -15.702 3.902 1.198 1.00 79.38 118 SER A N 1
ATOM 891 C CA . SER A 1 118 ? -14.988 4.984 0.512 1.00 79.38 118 SER A CA 1
ATOM 892 C C . SER A 1 118 ? -15.275 6.385 1.074 1.00 79.38 118 SER A C 1
ATOM 894 O O . SER A 1 118 ? -14.536 7.323 0.775 1.00 79.38 118 SER A O 1
ATOM 896 N N . ALA A 1 119 ? -16.338 6.531 1.873 1.00 78.25 119 ALA A N 1
ATOM 897 C CA . ALA A 1 119 ? -16.705 7.747 2.596 1.00 78.25 119 ALA A CA 1
ATOM 898 C C . ALA A 1 119 ? -16.135 7.788 4.029 1.00 78.25 119 ALA A C 1
ATOM 900 O O . ALA A 1 119 ? -16.505 8.676 4.794 1.00 78.25 119 ALA A O 1
ATOM 901 N N . LYS A 1 120 ? -15.215 6.873 4.385 1.00 79.81 120 LYS A N 1
ATOM 902 C CA . LYS A 1 120 ? -14.554 6.772 5.704 1.00 79.81 120 LYS A CA 1
ATOM 903 C C . LYS A 1 120 ? -15.486 6.350 6.847 1.00 79.81 120 LYS A C 1
ATOM 905 O O . LYS A 1 120 ? -15.119 6.463 8.016 1.00 79.81 120 LYS A O 1
ATOM 910 N N . GLN A 1 121 ? -16.674 5.846 6.531 1.00 80.81 121 GLN A N 1
ATOM 911 C CA . GLN A 1 121 ? -17.637 5.359 7.517 1.00 80.81 121 GLN A CA 1
ATOM 912 C C . GLN A 1 121 ? -17.383 3.883 7.812 1.00 80.81 121 GLN A C 1
ATOM 914 O O . GLN A 1 121 ? -17.077 3.126 6.892 1.00 80.81 121 GLN A O 1
ATOM 919 N N . VAL A 1 122 ? -17.571 3.460 9.061 1.00 81.12 122 VAL A N 1
ATOM 920 C CA . VAL A 1 122 ? -17.607 2.046 9.438 1.00 81.12 122 VAL A CA 1
ATOM 921 C C . VAL A 1 122 ? -18.806 1.409 8.743 1.00 81.12 122 VAL A C 1
ATOM 923 O O . VAL A 1 122 ? -19.956 1.762 9.007 1.00 81.12 122 VAL A O 1
ATOM 926 N N . ALA A 1 123 ? -18.518 0.501 7.820 1.00 81.94 123 ALA A N 1
ATOM 927 C CA . ALA A 1 123 ? -19.485 -0.256 7.045 1.00 81.94 123 ALA A CA 1
ATOM 928 C C . ALA A 1 123 ? -19.895 -1.545 7.765 1.00 81.94 123 ALA A C 1
ATOM 930 O O . ALA A 1 123 ? -21.063 -1.927 7.713 1.00 81.94 123 ALA A O 1
ATOM 931 N N . ALA A 1 124 ? -18.954 -2.195 8.454 1.00 81.94 124 ALA A N 1
ATOM 932 C CA . ALA A 1 124 ? -19.216 -3.414 9.205 1.00 81.94 124 ALA A CA 1
ATOM 933 C C . ALA A 1 124 ? -18.263 -3.575 10.392 1.00 81.94 124 ALA A C 1
ATOM 935 O O . ALA A 1 124 ? -17.141 -3.067 10.387 1.00 81.94 124 ALA A O 1
ATOM 936 N N . ILE A 1 125 ? -18.724 -4.305 11.405 1.00 81.56 125 ILE A N 1
ATOM 937 C CA . ILE A 1 125 ? -17.943 -4.736 12.564 1.00 81.56 125 ILE A CA 1
ATOM 938 C C . ILE A 1 125 ? -18.226 -6.215 12.764 1.00 81.56 125 ILE A C 1
ATOM 940 O O . ILE A 1 125 ? -19.377 -6.610 12.936 1.00 81.56 125 ILE A O 1
ATOM 944 N N . SER A 1 126 ? -17.187 -7.034 12.767 1.00 82.56 126 SER A N 1
ATOM 945 C CA . SER A 1 126 ? -17.292 -8.477 12.978 1.00 82.56 126 SER A CA 1
ATOM 946 C C . SER A 1 126 ? -16.413 -8.891 14.145 1.00 82.56 126 SER A C 1
ATOM 948 O O . SER A 1 126 ? -15.278 -8.440 14.251 1.00 82.56 126 SER A O 1
ATOM 950 N N . VAL A 1 127 ? -16.939 -9.732 15.032 1.00 80.75 127 VAL A N 1
ATOM 951 C CA . VAL A 1 127 ? -16.174 -10.358 16.118 1.00 80.75 127 VAL A CA 1
ATOM 952 C C . VAL A 1 127 ? -15.778 -11.764 15.670 1.00 80.75 127 VAL A C 1
ATOM 954 O O . VAL A 1 127 ? -16.602 -12.491 15.113 1.00 80.75 127 VAL A O 1
ATOM 957 N N . HIS A 1 128 ? -14.528 -12.165 15.890 1.00 75.50 128 HIS A N 1
ATOM 958 C CA . HIS A 1 128 ? -14.038 -13.498 15.533 1.00 75.50 128 HIS A CA 1
ATOM 959 C C . HIS A 1 128 ? -14.896 -14.593 16.178 1.00 75.50 128 HIS A C 1
ATOM 961 O O . HIS A 1 128 ? -15.078 -14.617 17.391 1.00 75.50 128 HIS A O 1
ATOM 967 N N . GLY A 1 129 ? -15.442 -15.495 15.354 1.00 71.44 129 GLY A N 1
ATOM 968 C CA . GLY A 1 129 ? -16.330 -16.574 15.811 1.00 71.44 129 GLY A CA 1
ATOM 969 C C . GLY A 1 129 ? -17.673 -16.098 16.380 1.00 71.44 129 GLY A C 1
ATOM 970 O O . GLY A 1 129 ? -18.417 -16.900 16.941 1.00 71.44 129 GLY A O 1
ATOM 971 N N . GLY A 1 130 ? -17.978 -14.808 16.248 1.00 71.94 130 GLY A N 1
ATOM 972 C CA . GLY A 1 130 ? -19.097 -14.152 16.896 1.00 71.94 130 GLY A CA 1
ATOM 973 C C . GLY A 1 130 ? -20.005 -13.408 15.918 1.00 71.94 130 GLY A C 1
ATOM 974 O O . GLY A 1 130 ? -20.021 -13.679 14.713 1.00 71.94 130 GLY A O 1
ATOM 975 N N . PRO A 1 131 ? -20.821 -12.484 16.440 1.00 71.50 131 PRO A N 1
ATOM 976 C CA . PRO A 1 131 ? -21.768 -11.753 15.624 1.00 71.50 131 PRO A CA 1
ATOM 977 C C . PRO A 1 131 ? -21.093 -10.704 14.736 1.00 71.50 131 PRO A C 1
ATOM 979 O O . PRO A 1 131 ? -19.995 -10.218 15.011 1.00 71.50 131 PRO A O 1
ATOM 982 N N . THR A 1 132 ? -21.806 -10.325 13.677 1.00 78.06 132 THR A N 1
ATOM 983 C CA . THR A 1 132 ? -21.424 -9.243 12.767 1.00 78.06 132 THR A CA 1
ATOM 984 C C . THR A 1 132 ? -22.535 -8.203 12.717 1.00 78.06 132 THR A C 1
ATOM 986 O O . THR A 1 132 ? -23.710 -8.545 12.583 1.00 78.06 132 THR A O 1
ATOM 989 N N . TRP A 1 133 ? -22.156 -6.935 12.817 1.00 79.62 133 TRP A N 1
ATOM 990 C CA . TRP A 1 133 ? -23.005 -5.782 12.555 1.00 79.62 133 TRP A CA 1
ATOM 991 C C . TRP A 1 133 ? -22.609 -5.161 11.220 1.00 79.62 133 TRP A C 1
ATOM 993 O O . TRP A 1 133 ? -21.425 -5.050 10.909 1.00 79.62 133 TRP A O 1
ATOM 1003 N N . ALA A 1 134 ? -23.604 -4.734 10.450 1.00 79.12 134 ALA A N 1
ATOM 1004 C CA . ALA A 1 134 ? -23.419 -3.980 9.222 1.00 79.12 134 ALA A CA 1
ATOM 1005 C C . ALA A 1 134 ? -24.250 -2.699 9.292 1.00 79.12 134 ALA A C 1
ATOM 1007 O O . ALA A 1 134 ? -25.376 -2.707 9.799 1.00 79.12 134 ALA A O 1
ATOM 1008 N N . ARG A 1 135 ? -23.694 -1.607 8.769 1.00 72.88 135 ARG A N 1
ATOM 1009 C CA . ARG A 1 135 ? -24.378 -0.319 8.680 1.00 72.88 135 ARG A CA 1
ATOM 1010 C C . ARG A 1 135 ? -25.611 -0.457 7.761 1.00 72.88 135 ARG A C 1
ATOM 1012 O O . ARG A 1 135 ? -25.460 -0.962 6.645 1.00 72.88 135 ARG A O 1
ATOM 1019 N N . PRO A 1 136 ? -26.816 -0.031 8.189 1.00 69.50 136 PRO A N 1
ATOM 1020 C CA . PRO A 1 136 ? -28.018 -0.095 7.356 1.00 69.50 136 PRO A CA 1
ATOM 1021 C C . PRO A 1 136 ? -27.870 0.713 6.058 1.00 69.50 136 PRO A C 1
ATOM 1023 O O . PRO A 1 136 ? -27.353 1.831 6.063 1.00 69.50 136 PRO A O 1
ATOM 1026 N N . ALA A 1 137 ? -28.322 0.152 4.933 1.00 59.91 137 ALA A N 1
ATOM 1027 C CA . ALA A 1 137 ? -28.169 0.754 3.601 1.00 59.91 137 ALA A CA 1
ATOM 1028 C C . ALA A 1 137 ? -28.990 2.047 3.407 1.00 59.91 137 ALA A C 1
ATOM 1030 O O . ALA A 1 137 ? -28.706 2.853 2.524 1.00 59.91 137 ALA A O 1
ATOM 1031 N N . ASP A 1 138 ? -30.019 2.233 4.226 1.00 53.00 138 ASP A N 1
ATOM 1032 C CA . ASP A 1 138 ? -30.934 3.370 4.285 1.00 53.00 138 ASP A CA 1
ATOM 1033 C C . ASP A 1 138 ? -30.389 4.558 5.101 1.00 53.00 138 ASP A C 1
ATOM 1035 O O . ASP A 1 138 ? -30.939 5.657 5.023 1.00 53.00 138 ASP A O 1
ATOM 1039 N N . ASP A 1 139 ? -29.249 4.396 5.781 1.00 52.28 139 ASP A N 1
ATOM 1040 C CA . ASP A 1 139 ? -28.595 5.458 6.563 1.00 52.28 139 ASP A CA 1
ATOM 1041 C C . ASP A 1 139 ? -27.701 6.390 5.713 1.00 52.28 139 ASP A C 1
ATOM 1043 O O . ASP A 1 139 ? -26.992 7.261 6.222 1.00 52.28 139 ASP A O 1
ATOM 1047 N N . ASN A 1 140 ? -27.796 6.280 4.381 1.00 45.84 140 ASN A N 1
ATOM 1048 C CA . ASN A 1 140 ? -27.176 7.191 3.407 1.00 45.84 140 ASN A CA 1
ATOM 1049 C C . ASN A 1 140 ? -27.610 8.668 3.577 1.00 45.84 140 ASN A C 1
ATOM 1051 O O . ASN A 1 140 ? -27.063 9.547 2.915 1.00 45.84 140 ASN A O 1
ATOM 1055 N N . GLY A 1 141 ? -28.600 8.956 4.432 1.00 40.22 141 GLY A N 1
ATOM 1056 C CA . GLY A 1 141 ? -29.078 10.306 4.752 1.00 40.22 141 GLY A CA 1
ATOM 1057 C C . GLY A 1 141 ? -28.382 10.980 5.942 1.00 40.22 141 GLY A C 1
ATOM 1058 O O . GLY A 1 141 ? -28.426 12.204 6.042 1.00 40.22 141 GLY A O 1
ATOM 1059 N N . ARG A 1 142 ? -27.698 10.226 6.816 1.00 45.12 142 ARG A N 1
ATOM 1060 C CA . ARG A 1 142 ? -26.885 10.764 7.928 1.00 45.12 142 ARG A CA 1
ATOM 1061 C C . ARG A 1 142 ? -25.408 10.876 7.556 1.00 45.12 142 ARG A C 1
ATOM 1063 O O . ARG A 1 142 ? -24.516 10.759 8.390 1.00 45.12 142 ARG A O 1
ATOM 1070 N N . VAL A 1 143 ? -25.146 11.145 6.279 1.00 46.31 143 VAL A N 1
ATOM 1071 C CA . VAL A 1 143 ? -23.833 11.572 5.804 1.00 46.31 143 VAL A CA 1
ATOM 1072 C C . VAL A 1 143 ? -23.580 12.960 6.389 1.00 46.31 143 VAL A C 1
ATOM 1074 O O . VAL A 1 143 ? -23.851 13.981 5.760 1.00 46.31 143 VAL A O 1
ATOM 1077 N N . VAL A 1 144 ? -23.051 13.014 7.613 1.00 49.41 144 VAL A N 1
ATOM 1078 C CA . VAL A 1 144 ? -22.200 14.137 7.991 1.00 49.41 144 VAL A CA 1
ATOM 1079 C C . VAL A 1 144 ? -21.006 13.980 7.069 1.00 49.41 144 VAL A C 1
ATOM 1081 O O . VAL A 1 144 ? -20.138 13.139 7.302 1.00 49.41 144 VAL A O 1
ATOM 1084 N N . ALA A 1 145 ? -21.049 14.670 5.928 1.00 46.16 145 ALA A N 1
ATOM 1085 C CA . ALA A 1 145 ? -19.928 14.708 5.013 1.00 46.16 145 ALA A CA 1
ATOM 1086 C C . ALA A 1 145 ? -18.712 15.040 5.872 1.00 46.16 145 ALA A C 1
ATOM 1088 O O . ALA A 1 145 ? -18.699 16.081 6.530 1.00 46.16 145 ALA A O 1
ATOM 1089 N N . ALA A 1 146 ? -17.758 14.109 5.954 1.00 48.31 146 ALA A N 1
ATOM 1090 C CA . ALA A 1 146 ? -16.510 14.369 6.636 1.00 48.31 146 ALA A CA 1
ATOM 1091 C C . ALA A 1 146 ? -15.946 15.627 5.993 1.00 48.31 146 ALA A C 1
ATOM 1093 O O . ALA A 1 146 ? -15.552 15.590 4.824 1.00 48.31 146 ALA A O 1
ATOM 1094 N N . ASP A 1 147 ? -15.995 16.740 6.721 1.00 46.62 147 ASP A N 1
ATOM 1095 C CA . ASP A 1 147 ? -15.477 17.996 6.218 1.00 46.62 147 ASP A CA 1
ATOM 1096 C C . ASP A 1 147 ? -14.036 17.704 5.807 1.00 46.62 147 ASP A C 1
ATOM 1098 O O . ASP A 1 147 ? -13.253 17.184 6.607 1.00 46.62 147 ASP A O 1
ATOM 1102 N N . GLY A 1 148 ? -13.685 17.948 4.542 1.00 48.78 148 GLY A N 1
ATOM 1103 C CA . GLY A 1 148 ? -12.357 17.604 4.015 1.00 48.78 148 GLY A CA 1
ATOM 1104 C C . GLY A 1 148 ? -11.213 18.277 4.788 1.00 48.78 148 GLY A C 1
ATOM 1105 O O . GLY A 1 148 ? -10.065 17.861 4.667 1.00 48.78 148 GLY A O 1
ATOM 1106 N N . ASN A 1 149 ? -11.560 19.275 5.609 1.00 47.88 149 ASN A N 1
ATOM 1107 C CA . ASN A 1 149 ? -10.696 20.042 6.495 1.00 47.88 149 ASN A CA 1
ATOM 1108 C C . ASN A 1 149 ? -10.765 19.621 7.975 1.00 47.88 149 ASN A C 1
ATOM 1110 O O . ASN A 1 149 ? -10.143 20.283 8.808 1.00 47.88 149 ASN A O 1
ATOM 1114 N N . SER A 1 150 ? -11.517 18.581 8.347 1.00 55.09 150 SER A N 1
ATOM 1115 C CA . SER A 1 150 ? -11.537 18.133 9.739 1.00 55.09 150 SER A CA 1
ATOM 1116 C C . SER A 1 150 ? -10.187 17.515 10.109 1.00 55.09 150 SER A C 1
ATOM 1118 O O . SER A 1 150 ? -9.553 16.817 9.315 1.00 55.09 150 SER A O 1
ATOM 1120 N N . THR A 1 151 ? -9.734 17.769 11.337 1.00 59.31 151 THR A N 1
ATOM 1121 C CA . THR A 1 151 ? -8.498 17.179 11.867 1.00 59.31 151 THR A CA 1
ATOM 1122 C C . THR A 1 151 ? -8.579 15.653 11.929 1.00 59.31 151 THR A C 1
ATOM 1124 O O . THR A 1 151 ? -7.550 14.996 11.864 1.00 59.31 151 THR A O 1
ATOM 1127 N N . ASN A 1 152 ? -9.784 15.068 11.966 1.00 69.56 152 ASN A N 1
ATOM 1128 C CA . ASN A 1 152 ? -9.982 13.626 11.869 1.00 69.56 152 ASN A CA 1
ATOM 1129 C C . ASN A 1 152 ? -11.242 13.271 11.049 1.00 69.56 152 ASN A C 1
ATOM 1131 O O . ASN A 1 152 ? -12.346 13.178 11.601 1.00 69.56 152 ASN A O 1
ATOM 1135 N N . PRO A 1 153 ? -11.111 13.045 9.727 1.00 70.94 153 PRO A N 1
ATOM 1136 C CA . PRO A 1 153 ? -12.260 12.818 8.851 1.00 70.94 153 PRO A CA 1
ATOM 1137 C C . PRO A 1 153 ? -12.987 11.500 9.138 1.00 70.94 153 PRO A C 1
ATOM 1139 O O . PRO A 1 153 ? -14.157 11.375 8.793 1.00 70.94 153 PRO A O 1
ATOM 1142 N N . TYR A 1 154 ? -12.341 10.536 9.799 1.00 75.81 154 TYR A N 1
ATOM 1143 C CA . TYR A 1 154 ? -12.991 9.292 10.215 1.00 75.81 154 TYR A CA 1
ATOM 1144 C C . TYR A 1 154 ? -13.846 9.485 11.466 1.00 75.81 154 TYR A C 1
ATOM 1146 O O . TYR A 1 154 ? -14.928 8.915 11.542 1.00 75.81 154 TYR A O 1
ATOM 1154 N N . MET A 1 155 ? -13.418 10.312 12.427 1.00 74.00 155 MET A N 1
ATOM 1155 C CA . MET A 1 155 ? -14.277 10.649 13.570 1.00 74.00 155 MET A CA 1
ATOM 1156 C C . MET A 1 155 ? -15.529 11.395 13.119 1.00 74.00 155 MET A C 1
ATOM 1158 O O . MET A 1 155 ? -16.628 11.033 13.526 1.00 74.00 155 MET A O 1
ATOM 1162 N N . ALA A 1 156 ? -15.368 12.386 12.237 1.00 72.88 156 ALA A N 1
ATOM 1163 C CA . ALA A 1 156 ? -16.495 13.137 11.691 1.00 72.88 156 ALA A CA 1
ATOM 1164 C C . ALA A 1 156 ? -17.479 12.229 10.928 1.00 72.88 156 ALA A C 1
ATOM 1166 O O . ALA A 1 156 ? -18.686 12.336 11.119 1.00 72.88 156 ALA A O 1
ATOM 1167 N N . ALA A 1 157 ? -16.968 11.288 10.124 1.00 75.00 157 ALA A N 1
ATOM 1168 C CA . ALA A 1 157 ? -17.790 10.351 9.353 1.00 75.00 157 ALA A CA 1
ATOM 1169 C C . ALA A 1 157 ? -18.585 9.344 10.208 1.00 75.00 157 ALA A C 1
ATOM 1171 O O . ALA A 1 157 ? -19.505 8.715 9.690 1.00 75.00 157 ALA A O 1
ATOM 1172 N N . ASN A 1 158 ? -18.221 9.155 11.481 1.00 75.69 158 ASN A N 1
ATOM 1173 C CA . ASN A 1 158 ? -18.780 8.118 12.357 1.00 75.69 158 ASN A CA 1
ATOM 1174 C C . ASN A 1 158 ? -19.331 8.678 13.675 1.00 75.69 158 ASN A C 1
ATOM 1176 O O . ASN A 1 158 ? -19.434 7.957 14.671 1.00 75.69 158 ASN A O 1
ATOM 1180 N N . GLN A 1 159 ? -19.669 9.969 13.701 1.00 73.06 159 GLN A N 1
ATOM 1181 C CA . GLN A 1 159 ? -20.249 10.611 14.879 1.00 73.06 159 GLN A CA 1
ATOM 1182 C C . GLN A 1 159 ? -21.572 9.952 15.301 1.00 73.06 159 GLN A C 1
ATOM 1184 O O . GLN A 1 159 ? -21.844 9.803 16.487 1.00 73.06 159 GLN A O 1
ATOM 1189 N N . ASP A 1 160 ? -22.358 9.486 14.338 1.00 69.12 160 ASP A N 1
ATOM 1190 C CA . ASP A 1 160 ? -23.607 8.761 14.556 1.00 69.12 160 ASP A CA 1
ATOM 1191 C C . ASP A 1 160 ? -23.413 7.442 15.325 1.00 69.12 160 ASP A C 1
ATOM 1193 O O . ASP A 1 160 ? -24.193 7.126 16.223 1.00 69.12 160 ASP A O 1
ATOM 1197 N N . ILE A 1 161 ? -22.348 6.696 15.020 1.00 69.12 161 ILE A N 1
ATOM 1198 C CA . ILE A 1 161 ? -21.995 5.463 15.734 1.00 69.12 161 ILE A CA 1
ATOM 1199 C C . ILE A 1 161 ? -21.502 5.780 17.151 1.00 69.12 161 ILE A C 1
ATOM 1201 O O . ILE A 1 161 ? -21.823 5.050 18.089 1.00 69.12 161 ILE A O 1
ATOM 1205 N N . LEU A 1 162 ? -20.756 6.874 17.330 1.00 69.19 162 LEU A N 1
ATOM 1206 C CA . LEU A 1 162 ? -20.323 7.335 18.654 1.00 69.19 162 LEU A CA 1
ATOM 1207 C C . LEU A 1 162 ? -21.515 7.741 19.532 1.00 69.19 162 LEU A C 1
ATOM 1209 O O . LEU A 1 162 ? -21.574 7.372 20.703 1.00 69.19 162 LEU A O 1
ATOM 1213 N N . GLU A 1 163 ? -22.485 8.463 18.969 1.00 68.25 163 GLU A N 1
ATOM 1214 C CA . GLU A 1 163 ? -23.730 8.825 19.655 1.00 68.25 163 GLU A CA 1
ATOM 1215 C C . GLU A 1 163 ? -24.563 7.582 19.997 1.00 68.25 163 GLU A C 1
ATOM 1217 O O . GLU A 1 163 ? -25.093 7.475 21.106 1.00 68.25 163 GLU A O 1
ATOM 1222 N N . LEU A 1 164 ? -24.629 6.608 19.081 1.00 66.38 164 LEU A N 1
ATOM 1223 C CA . LEU A 1 164 ? -25.274 5.321 19.334 1.00 66.38 164 LEU A CA 1
ATOM 1224 C C . LEU A 1 164 ? -24.605 4.593 20.509 1.00 66.38 164 LEU A C 1
ATOM 1226 O O . LEU A 1 164 ? -25.310 4.136 21.409 1.00 66.38 164 LEU A O 1
ATOM 1230 N N . ALA A 1 165 ? -23.270 4.557 20.548 1.00 62.78 165 ALA A N 1
ATOM 1231 C CA . ALA A 1 165 ? -22.513 3.974 21.652 1.00 62.78 165 ALA A CA 1
ATOM 1232 C C . ALA A 1 165 ? -22.795 4.659 22.991 1.00 62.78 165 ALA A C 1
ATOM 1234 O O . ALA A 1 165 ? -23.179 3.992 23.950 1.00 62.78 165 ALA A O 1
ATOM 1235 N N . ALA A 1 166 ? -22.733 5.991 23.031 1.00 63.94 166 ALA A N 1
ATOM 1236 C CA . ALA A 1 166 ? -23.004 6.760 24.242 1.00 63.94 166 ALA A CA 1
ATOM 1237 C C . ALA A 1 166 ? -24.439 6.561 24.769 1.00 63.94 166 ALA A C 1
ATOM 1239 O O . ALA A 1 166 ? -24.652 6.445 25.978 1.00 63.94 166 ALA A O 1
ATOM 1240 N N . SER A 1 167 ? -25.435 6.497 23.877 1.00 60.78 167 SER A N 1
ATOM 1241 C CA . SER A 1 167 ? -26.837 6.291 24.268 1.00 60.78 167 SER A CA 1
ATOM 1242 C C . SER A 1 167 ? -27.092 4.907 24.879 1.00 60.78 167 SER A C 1
ATOM 1244 O O . SER A 1 167 ? -27.918 4.762 25.784 1.00 60.78 167 SER A O 1
ATOM 1246 N N . LEU A 1 168 ? -26.357 3.889 24.426 1.00 56.62 168 LEU A N 1
ATOM 1247 C CA . LEU A 1 168 ? -26.496 2.515 24.901 1.00 56.62 168 LEU A CA 1
ATOM 1248 C C . LEU A 1 168 ? -25.705 2.268 26.191 1.00 56.62 168 LEU A C 1
ATOM 1250 O O . LEU A 1 168 ? -26.204 1.562 27.069 1.00 56.62 168 LEU A O 1
ATOM 1254 N N . ASP A 1 169 ? -24.558 2.928 26.376 1.00 54.72 169 ASP A N 1
ATOM 1255 C CA . ASP A 1 169 ? -23.845 2.953 27.660 1.00 54.72 169 ASP A CA 1
ATOM 1256 C C . ASP A 1 169 ? -24.728 3.545 28.766 1.00 54.72 169 ASP A C 1
ATOM 1258 O O . ASP A 1 169 ? -24.875 2.950 29.839 1.00 54.72 169 ASP A O 1
ATOM 1262 N N . GLN A 1 170 ? -25.417 4.657 28.486 1.00 57.22 170 GLN A N 1
ATOM 1263 C CA . GLN A 1 170 ? -26.384 5.242 29.420 1.00 57.22 170 GLN A CA 1
ATOM 1264 C C . GLN A 1 170 ? -27.535 4.275 29.740 1.00 57.22 170 GLN A C 1
ATOM 1266 O O . GLN A 1 170 ? -27.876 4.105 30.913 1.00 57.22 170 GLN A O 1
ATOM 1271 N N . ALA A 1 171 ? -28.077 3.575 28.739 1.00 52.06 171 ALA A N 1
ATOM 1272 C CA . ALA A 1 171 ? -29.127 2.574 28.941 1.00 52.06 171 ALA A CA 1
ATOM 1273 C C . ALA A 1 171 ? -28.653 1.353 29.761 1.00 52.06 171 ALA A C 1
ATOM 1275 O O . ALA A 1 171 ? -29.416 0.809 30.562 1.00 52.06 171 ALA A O 1
ATOM 1276 N N . SER A 1 172 ? -27.394 0.926 29.608 1.00 48.56 172 SER A N 1
ATOM 1277 C CA . SER A 1 172 ? -26.812 -0.175 30.390 1.00 48.56 172 SER A CA 1
ATOM 1278 C C . SER A 1 172 ? -26.577 0.214 31.856 1.00 48.56 172 SER A C 1
ATOM 1280 O O . SER A 1 172 ? -26.882 -0.571 32.753 1.00 48.56 172 SER A O 1
ATOM 1282 N N . SER A 1 173 ? -26.147 1.457 32.110 1.00 49.06 173 SER A N 1
ATOM 1283 C CA . SER A 1 173 ? -25.954 2.000 33.462 1.00 49.06 173 SER A CA 1
ATOM 1284 C C . SER A 1 173 ? -27.266 2.191 34.239 1.00 49.06 173 SER A C 1
ATOM 1286 O O . SER A 1 173 ? -27.273 2.130 35.467 1.00 49.06 173 SER A O 1
ATOM 1288 N N . GLN A 1 174 ? -28.391 2.363 33.536 1.00 47.00 174 GLN A N 1
ATOM 1289 C CA . GLN A 1 174 ? -29.723 2.483 34.139 1.00 47.00 174 GLN A CA 1
ATOM 1290 C C . GLN A 1 174 ? -30.406 1.130 34.401 1.00 47.00 174 GLN A C 1
ATOM 1292 O O . GLN A 1 174 ? -31.292 1.056 35.247 1.00 47.00 174 GLN A O 1
ATOM 1297 N N . ASN A 1 175 ? -29.974 0.041 33.755 1.00 42.56 175 ASN A N 1
ATOM 1298 C CA . ASN A 1 175 ? -30.595 -1.287 33.885 1.00 42.56 175 ASN A CA 1
ATOM 1299 C C . ASN A 1 175 ? -30.093 -2.123 35.083 1.00 42.56 175 ASN A C 1
ATOM 1301 O O . ASN A 1 175 ? -30.339 -3.327 35.153 1.00 42.56 175 ASN A O 1
ATOM 1305 N N . GLY A 1 176 ? -29.464 -1.487 36.078 1.00 35.25 176 GLY A N 1
ATOM 1306 C CA . GLY A 1 176 ? -29.154 -2.092 37.382 1.00 35.25 176 GLY A CA 1
ATOM 1307 C C . GLY A 1 176 ? -30.375 -2.363 38.278 1.00 35.25 176 GLY A C 1
ATOM 1308 O O . GLY A 1 176 ? -30.214 -2.840 39.398 1.00 35.25 176 GLY A O 1
ATOM 1309 N N . GLY A 1 177 ? -31.599 -2.089 37.817 1.00 37.09 177 GLY A N 1
ATOM 1310 C CA . GLY A 1 177 ? -32.813 -2.404 38.561 1.00 37.09 177 GLY A CA 1
ATOM 1311 C C . GLY A 1 177 ? -34.077 -2.278 37.719 1.00 37.09 177 GLY A C 1
ATOM 1312 O O . GLY A 1 177 ? -34.472 -1.178 37.351 1.00 37.09 177 GLY A O 1
ATOM 1313 N N . THR A 1 178 ? -34.775 -3.404 37.546 1.00 33.97 178 THR A N 1
ATOM 1314 C CA . THR A 1 178 ? -36.121 -3.558 36.946 1.00 33.97 178 THR A CA 1
ATOM 1315 C C . THR A 1 178 ? -36.230 -3.310 35.427 1.00 33.97 178 THR A C 1
ATOM 1317 O O . THR A 1 178 ? -35.632 -2.373 34.909 1.00 33.97 178 THR A O 1
ATOM 1320 N N . PRO A 1 179 ? -37.008 -4.124 34.677 1.00 33.44 179 PRO A N 1
ATOM 1321 C CA . PRO A 1 179 ? -37.168 -3.935 33.236 1.00 33.44 179 PRO A CA 1
ATOM 1322 C C . PRO A 1 179 ? -37.963 -2.648 32.961 1.00 33.44 179 PRO A C 1
ATOM 1324 O O . PRO A 1 179 ? -39.021 -2.466 33.574 1.00 33.44 179 PRO A O 1
ATOM 1327 N N . PRO A 1 180 ? -37.529 -1.768 32.041 1.00 35.47 180 PRO A N 1
ATOM 1328 C CA . PRO A 1 180 ? -38.301 -0.583 31.707 1.00 35.47 180 PRO A CA 1
ATOM 1329 C C . PRO A 1 180 ? -39.506 -0.950 30.832 1.00 35.47 180 PRO A C 1
ATOM 1331 O O . PRO A 1 180 ? -39.429 -1.782 29.926 1.00 35.47 180 PRO A O 1
ATOM 1334 N N . ALA A 1 181 ? -40.635 -0.302 31.120 1.00 36.19 181 ALA A N 1
ATOM 1335 C CA . ALA A 1 181 ? -41.835 -0.341 30.299 1.00 36.19 181 ALA A CA 1
ATOM 1336 C C . ALA A 1 181 ? -41.569 0.256 28.904 1.00 36.19 181 ALA A C 1
ATOM 1338 O O . ALA A 1 181 ? -40.816 1.217 28.754 1.00 36.19 181 ALA A O 1
ATOM 1339 N N . THR A 1 182 ? -42.219 -0.325 27.896 1.00 31.39 182 THR A N 1
ATOM 1340 C CA . THR A 1 182 ? -42.180 0.051 26.477 1.00 31.39 182 THR A CA 1
ATOM 1341 C C . THR A 1 182 ? -42.265 1.574 26.264 1.00 31.39 182 THR A C 1
ATOM 1343 O O . THR A 1 182 ? -43.264 2.173 26.673 1.00 31.39 182 THR A O 1
ATOM 1346 N N . PRO A 1 183 ? -41.287 2.222 25.597 1.00 33.31 183 PRO A N 1
ATOM 1347 C CA . PRO A 1 183 ? -41.389 3.639 25.257 1.00 33.31 183 PRO A CA 1
ATOM 1348 C C . PRO A 1 183 ? -42.411 3.879 24.128 1.00 33.31 183 PRO A C 1
ATOM 1350 O O . PRO A 1 183 ? -42.549 3.028 23.242 1.00 33.31 183 PRO A O 1
ATOM 1353 N N . PRO A 1 184 ? -43.102 5.037 24.098 1.00 29.72 184 PRO A N 1
ATOM 1354 C CA . PRO A 1 184 ? -43.968 5.417 22.988 1.00 29.72 184 PRO A CA 1
ATOM 1355 C C . PRO A 1 184 ? -43.132 5.711 21.737 1.00 29.72 184 PRO A C 1
ATOM 1357 O O . PRO A 1 184 ? -42.050 6.289 21.819 1.00 29.72 184 PRO A O 1
ATOM 1360 N N . GLY A 1 185 ? -43.653 5.311 20.577 1.00 35.88 185 GLY A N 1
ATOM 1361 C CA . GLY A 1 185 ? -42.970 5.361 19.287 1.00 35.88 185 GLY A CA 1
ATOM 1362 C C . GLY A 1 185 ? -42.346 6.716 18.938 1.00 35.88 185 GLY A C 1
ATOM 1363 O O . GLY A 1 185 ? -43.038 7.709 18.742 1.00 35.88 185 GLY A O 1
ATOM 1364 N N . GLY A 1 186 ? -41.027 6.700 18.767 1.00 27.72 186 GLY A N 1
ATOM 1365 C CA . GLY A 1 186 ? -40.230 7.714 18.086 1.00 27.72 186 GLY A CA 1
ATOM 1366 C C . GLY A 1 186 ? -39.118 6.991 17.330 1.00 27.72 186 GLY A C 1
ATOM 1367 O O . GLY A 1 186 ? -38.530 6.053 17.864 1.00 27.72 186 GLY A O 1
ATOM 1368 N N . GLY A 1 187 ? -38.900 7.344 16.062 1.00 28.56 187 GLY A N 1
ATOM 1369 C CA . GLY A 1 187 ? -38.033 6.624 15.123 1.00 28.56 187 GLY A CA 1
ATOM 1370 C C . GLY A 1 187 ? -36.551 6.621 15.506 1.00 28.56 187 GLY A C 1
ATOM 1371 O O . GLY A 1 187 ? -35.775 7.400 14.965 1.00 28.56 187 GLY A O 1
ATOM 1372 N N . GLY A 1 188 ? -36.168 5.733 16.421 1.00 34.59 188 GLY A N 1
ATOM 1373 C CA . GLY A 1 188 ? -34.779 5.373 16.686 1.00 34.59 188 GLY A CA 1
ATOM 1374 C C . GLY A 1 188 ? -34.242 4.358 15.662 1.00 34.59 188 GLY A C 1
ATOM 1375 O O . GLY A 1 188 ? -35.028 3.628 15.052 1.00 34.59 188 GLY A O 1
ATOM 1376 N N . PRO A 1 189 ? -32.911 4.273 15.489 1.00 37.62 189 PRO A N 1
ATOM 1377 C CA . PRO A 1 189 ? -32.260 3.493 14.428 1.00 37.62 189 PRO A CA 1
ATOM 1378 C C . PRO A 1 189 ? -32.376 1.968 14.585 1.00 37.62 189 PRO A C 1
ATOM 1380 O O . PRO A 1 189 ? -31.992 1.223 13.690 1.00 37.62 189 PRO A O 1
ATOM 1383 N N . ILE A 1 190 ? -32.921 1.471 15.697 1.00 41.81 190 ILE A N 1
ATOM 1384 C CA . ILE A 1 190 ? -33.039 0.034 15.960 1.00 41.81 190 ILE A CA 1
ATOM 1385 C C . ILE A 1 190 ? -34.510 -0.361 15.878 1.00 41.81 190 ILE A C 1
ATOM 1387 O O . ILE A 1 190 ? -35.212 -0.526 16.876 1.00 41.81 190 ILE A O 1
ATOM 1391 N N . LYS A 1 191 ? -35.001 -0.493 14.648 1.00 32.44 191 LYS A N 1
ATOM 1392 C CA . LYS A 1 191 ? -36.338 -1.022 14.388 1.00 32.44 191 LYS A CA 1
ATOM 1393 C C . LYS A 1 191 ? -36.268 -2.557 14.400 1.00 32.44 191 LYS A C 1
ATOM 1395 O O . LYS A 1 191 ? -35.973 -3.168 13.382 1.00 32.44 191 LYS A O 1
ATOM 1400 N N . GLY A 1 192 ? -36.548 -3.174 15.555 1.00 32.62 192 GLY A N 1
ATOM 1401 C CA . GLY A 1 192 ? -36.924 -4.598 15.636 1.00 32.62 192 GLY A CA 1
ATOM 1402 C C . GLY A 1 192 ? -35.940 -5.594 16.271 1.00 32.62 192 GLY A C 1
ATOM 1403 O O . GLY A 1 192 ? -35.948 -6.755 15.873 1.00 32.62 192 GLY A O 1
ATOM 1404 N N . SER A 1 193 ? -35.116 -5.217 17.254 1.00 33.75 193 SER A N 1
ATOM 1405 C CA . SER A 1 193 ? -34.246 -6.185 17.946 1.00 33.75 193 SER A CA 1
ATOM 1406 C C . SER A 1 193 ? -34.989 -6.980 19.036 1.00 33.75 193 SER A C 1
ATOM 1408 O O . SER A 1 193 ? -35.510 -6.428 20.003 1.00 33.75 193 SER A O 1
ATOM 1410 N N . THR A 1 194 ? -35.021 -8.309 18.905 1.00 33.94 194 THR A N 1
ATOM 1411 C CA . THR A 1 194 ? -35.356 -9.244 19.996 1.00 33.94 194 THR A CA 1
ATOM 1412 C C . THR A 1 194 ? -34.231 -9.269 21.045 1.00 33.94 194 THR A C 1
ATOM 1414 O O . THR A 1 194 ? -33.106 -8.889 20.742 1.00 33.94 194 THR A O 1
ATOM 1417 N N . ALA A 1 195 ? -34.481 -9.746 22.273 1.00 33.97 195 ALA A N 1
ATOM 1418 C CA . ALA A 1 195 ? -33.515 -9.727 23.392 1.00 33.97 195 ALA A CA 1
ATOM 1419 C C . ALA A 1 195 ? -32.120 -10.329 23.082 1.00 33.97 195 ALA A C 1
ATOM 1421 O O . ALA A 1 195 ? -31.113 -9.906 23.647 1.00 33.97 195 ALA A O 1
ATOM 1422 N N . SER A 1 196 ? -32.043 -11.278 22.147 1.00 38.03 196 SER A N 1
ATOM 1423 C CA . SER A 1 196 ? -30.799 -11.839 21.604 1.00 38.03 196 SER A CA 1
ATOM 1424 C C . SER A 1 196 ? -29.993 -10.839 20.760 1.00 38.03 196 SER A C 1
ATOM 1426 O O . SER A 1 196 ? -28.769 -10.813 20.846 1.00 38.03 196 SER A O 1
ATOM 1428 N N . ALA A 1 197 ? -30.659 -9.958 20.013 1.00 43.31 197 ALA A N 1
ATOM 1429 C CA . ALA A 1 197 ? -30.021 -8.880 19.262 1.00 43.31 197 ALA A CA 1
ATOM 1430 C C . ALA A 1 197 ? -29.502 -7.753 20.177 1.00 43.31 197 ALA A C 1
ATOM 1432 O O . ALA A 1 197 ? -28.521 -7.105 19.827 1.00 43.31 197 ALA A O 1
ATOM 1433 N N . THR A 1 198 ? -30.080 -7.562 21.370 1.00 46.41 198 THR A N 1
ATOM 1434 C CA . THR A 1 198 ? -29.570 -6.614 22.381 1.00 46.41 198 THR A CA 1
ATOM 1435 C C . THR A 1 198 ? -28.234 -7.074 22.978 1.00 46.41 198 THR A C 1
ATOM 1437 O O . THR A 1 198 ? -27.327 -6.265 23.148 1.00 46.41 198 THR A O 1
ATOM 1440 N N . GLY A 1 199 ? -28.076 -8.379 23.241 1.00 47.09 199 GLY A N 1
ATOM 1441 C CA . GLY A 1 199 ? -26.807 -8.955 23.711 1.00 47.09 199 GLY A CA 1
ATOM 1442 C C . GLY A 1 199 ? -25.698 -8.875 22.659 1.00 47.09 199 GLY A C 1
ATOM 1443 O O . GLY A 1 199 ? -24.578 -8.470 22.963 1.00 47.09 199 GLY A O 1
ATOM 1444 N N . THR A 1 200 ? -26.041 -9.171 21.404 1.00 53.28 200 THR A N 1
ATOM 1445 C CA . THR A 1 200 ? -25.156 -9.009 20.246 1.00 53.28 200 THR A CA 1
ATOM 1446 C C . THR A 1 200 ? -24.730 -7.556 20.029 1.00 53.28 200 THR A C 1
ATOM 1448 O O . THR A 1 200 ? -23.544 -7.297 19.816 1.00 53.28 200 THR A O 1
ATOM 1451 N N . LEU A 1 201 ? -25.658 -6.599 20.136 1.00 54.50 201 LEU A N 1
ATOM 1452 C CA . LEU A 1 201 ? -25.322 -5.179 20.063 1.00 54.50 201 LEU A CA 1
ATOM 1453 C C . LEU A 1 201 ? -24.342 -4.796 21.173 1.00 54.50 201 LEU A C 1
ATOM 1455 O O . LEU A 1 201 ? -23.291 -4.254 20.865 1.00 54.50 201 LEU A O 1
ATOM 1459 N N . ASN A 1 202 ? -24.621 -5.138 22.432 1.00 54.88 202 ASN A N 1
ATOM 1460 C CA . ASN A 1 202 ? -23.752 -4.770 23.553 1.00 54.88 202 ASN A CA 1
ATOM 1461 C C . ASN A 1 202 ? -22.312 -5.285 23.382 1.00 54.88 202 ASN A C 1
ATOM 1463 O O . ASN A 1 202 ? -21.370 -4.544 23.649 1.00 54.88 202 ASN A O 1
ATOM 1467 N N . SER A 1 203 ? -22.120 -6.510 22.874 1.00 57.91 203 SER A N 1
ATOM 1468 C CA . SER A 1 203 ? -20.778 -7.024 22.555 1.00 57.91 203 SER A CA 1
ATOM 1469 C C . SER A 1 203 ? -20.084 -6.241 21.435 1.00 57.91 203 SER A C 1
ATOM 1471 O O . SER A 1 203 ? -18.903 -5.930 21.543 1.00 57.91 203 SER A O 1
ATOM 1473 N N . ILE A 1 204 ? -20.813 -5.865 20.383 1.00 60.59 204 ILE A N 1
ATOM 1474 C CA . ILE A 1 204 ? -20.277 -5.091 19.253 1.00 60.59 204 ILE A CA 1
ATOM 1475 C C . ILE A 1 204 ? -19.988 -3.640 19.667 1.00 60.59 204 ILE A C 1
ATOM 1477 O O . ILE A 1 204 ? -19.050 -3.021 19.172 1.00 60.59 204 ILE A O 1
ATOM 1481 N N . LEU A 1 205 ? -20.756 -3.111 20.615 1.00 61.03 205 LEU A N 1
ATOM 1482 C CA . LEU A 1 205 ? -20.615 -1.767 21.158 1.00 61.03 205 LEU A CA 1
ATOM 1483 C C . LEU A 1 205 ? -19.462 -1.638 22.153 1.00 61.03 205 LEU A C 1
ATOM 1485 O O . LEU A 1 205 ? -18.726 -0.657 22.085 1.00 61.03 205 LEU A O 1
ATOM 1489 N N . ALA A 1 206 ? -19.230 -2.649 22.991 1.00 57.94 206 ALA A N 1
ATOM 1490 C CA . ALA A 1 206 ? -18.026 -2.726 23.816 1.00 57.94 206 ALA A CA 1
ATOM 1491 C C . ALA A 1 206 ? -16.758 -2.784 22.945 1.00 57.94 206 ALA A C 1
ATOM 1493 O O . ALA A 1 206 ? -15.775 -2.102 23.226 1.00 57.94 206 ALA A O 1
ATOM 1494 N N . VAL A 1 207 ? -16.808 -3.541 21.843 1.00 61.91 207 VAL A N 1
ATOM 1495 C CA . VAL A 1 207 ? -15.752 -3.602 20.819 1.00 61.91 207 VAL A CA 1
ATOM 1496 C C . VAL A 1 207 ? -15.572 -2.240 20.137 1.00 61.91 207 VAL A C 1
ATOM 1498 O O . VAL A 1 207 ? -14.447 -1.778 19.971 1.00 61.91 207 VAL A O 1
ATOM 1501 N N . LEU A 1 208 ? -16.661 -1.547 19.798 1.00 64.31 208 LEU A N 1
ATOM 1502 C CA . LEU A 1 208 ? -16.615 -0.178 19.280 1.00 64.31 208 LEU A CA 1
ATOM 1503 C C . LEU A 1 208 ? -15.939 0.770 20.268 1.00 64.31 208 LEU A C 1
ATOM 1505 O O . LEU A 1 208 ? -14.938 1.371 19.918 1.00 64.31 208 LEU A O 1
ATOM 1509 N N . ALA A 1 209 ? -16.409 0.886 21.506 1.00 60.75 209 ALA A N 1
ATOM 1510 C CA . ALA A 1 209 ? -15.835 1.825 22.469 1.00 60.75 209 ALA A CA 1
ATOM 1511 C C . ALA A 1 209 ? -14.360 1.514 22.790 1.00 60.75 209 ALA A C 1
ATOM 1513 O O . ALA A 1 209 ? -13.531 2.425 22.838 1.00 60.75 209 ALA A O 1
ATOM 1514 N N . ALA A 1 210 ? -14.017 0.232 22.956 1.00 61.25 210 ALA A N 1
ATOM 1515 C CA . ALA A 1 210 ? -12.671 -0.199 23.323 1.00 61.25 210 ALA A CA 1
ATOM 1516 C C . ALA A 1 210 ? -11.652 -0.091 22.180 1.00 61.25 210 ALA A C 1
ATOM 1518 O O . ALA A 1 210 ? -10.464 0.072 22.450 1.00 61.25 210 ALA A O 1
ATOM 1519 N N . ILE A 1 211 ? -12.090 -0.203 20.921 1.00 65.25 211 ILE A N 1
ATOM 1520 C CA . ILE A 1 211 ? -11.183 -0.278 19.769 1.00 65.25 211 ILE A CA 1
ATOM 1521 C C . ILE A 1 211 ? -11.287 0.978 18.893 1.00 65.25 211 ILE A C 1
ATOM 1523 O O . ILE A 1 211 ? -10.269 1.495 18.446 1.00 65.25 211 ILE A O 1
ATOM 1527 N N . TRP A 1 212 ? -12.477 1.543 18.689 1.00 69.50 212 TRP A N 1
ATOM 1528 C CA . TRP A 1 212 ? -12.677 2.688 17.796 1.00 69.50 212 TRP A CA 1
ATOM 1529 C C . TRP A 1 212 ? -11.983 3.960 18.263 1.00 69.50 212 TRP A C 1
ATOM 1531 O O . TRP A 1 212 ? -11.340 4.616 17.451 1.00 69.50 212 TRP A O 1
ATOM 1541 N N . LEU A 1 213 ? -12.103 4.328 19.542 1.00 67.00 213 LEU A N 1
ATOM 1542 C CA . LEU A 1 213 ? -11.480 5.554 20.055 1.00 67.00 213 LEU A CA 1
ATOM 1543 C C . LEU A 1 213 ? -9.945 5.509 19.908 1.00 67.00 213 LEU A C 1
ATOM 1545 O O . LEU A 1 213 ? -9.385 6.456 19.349 1.00 67.00 213 LEU A O 1
ATOM 1549 N N . PRO A 1 214 ? -9.266 4.411 20.300 1.00 68.50 214 PRO A N 1
ATOM 1550 C CA . PRO A 1 214 ? -7.836 4.252 20.041 1.00 68.50 214 PRO A CA 1
ATOM 1551 C C . PRO A 1 214 ? -7.473 4.136 18.556 1.00 68.50 214 PRO A C 1
ATOM 1553 O O . PRO A 1 214 ? -6.436 4.643 18.145 1.00 68.50 214 PRO A O 1
ATOM 1556 N N . ILE A 1 215 ? -8.305 3.498 17.721 1.00 72.31 215 ILE A N 1
ATOM 1557 C CA . ILE A 1 215 ? -8.086 3.488 16.266 1.00 72.31 215 ILE A CA 1
ATOM 1558 C C . ILE A 1 215 ? -8.117 4.920 15.748 1.00 72.31 215 ILE A C 1
ATOM 1560 O O . ILE A 1 215 ? -7.191 5.355 15.070 1.00 72.31 215 ILE A O 1
ATOM 1564 N N . ALA A 1 216 ? -9.170 5.665 16.077 1.00 70.94 216 ALA A N 1
ATOM 1565 C CA . ALA A 1 216 ? -9.407 7.000 15.567 1.00 70.94 216 ALA A CA 1
ATOM 1566 C C . ALA A 1 216 ? -8.224 7.936 15.841 1.00 70.94 216 ALA A C 1
ATOM 1568 O O . ALA A 1 216 ? -7.861 8.705 14.949 1.00 70.94 216 ALA A O 1
ATOM 1569 N N . SER A 1 217 ? -7.586 7.839 17.013 1.00 69.50 217 SER A N 1
ATOM 1570 C CA . SER A 1 217 ? -6.415 8.653 17.359 1.00 69.50 217 SER A CA 1
ATOM 1571 C C . SER A 1 217 ? -5.179 8.336 16.503 1.00 69.50 217 SER A C 1
ATOM 1573 O O . SER A 1 217 ? -4.386 9.239 16.235 1.00 69.50 217 SER A O 1
ATOM 1575 N N . ILE A 1 218 ? -5.031 7.103 16.002 1.00 73.38 218 ILE A N 1
ATOM 1576 C CA . ILE A 1 218 ? -3.905 6.712 15.137 1.00 73.38 218 ILE A CA 1
ATOM 1577 C C . ILE A 1 218 ? -4.176 6.849 13.638 1.00 73.38 218 ILE A C 1
ATOM 1579 O O . ILE A 1 218 ? -3.231 6.789 12.855 1.00 73.38 218 ILE A O 1
ATOM 1583 N N . LEU A 1 219 ? -5.418 7.066 13.195 1.00 75.88 219 LEU A N 1
ATOM 1584 C CA . LEU A 1 219 ? -5.743 7.071 11.759 1.00 75.88 219 LEU A CA 1
ATOM 1585 C C . LEU A 1 219 ? -4.976 8.130 10.966 1.00 75.88 219 LEU A C 1
ATOM 1587 O O . LEU A 1 219 ? -4.481 7.844 9.876 1.00 75.88 219 LEU A O 1
ATOM 1591 N N . GLN A 1 220 ? -4.864 9.345 11.502 1.00 73.56 220 GLN A N 1
ATOM 1592 C CA . GLN A 1 220 ? -4.139 10.429 10.843 1.00 73.56 220 GLN A CA 1
ATOM 1593 C C . GLN A 1 220 ? -2.626 10.161 10.741 1.00 73.56 220 GLN A C 1
ATOM 1595 O O . GLN A 1 220 ? -2.115 10.201 9.617 1.00 73.56 220 GLN A O 1
ATOM 1600 N N . PRO A 1 221 ? -1.895 9.861 11.838 1.00 72.81 221 PRO A N 1
ATOM 1601 C CA . PRO A 1 221 ? -0.465 9.572 11.737 1.00 72.81 221 PRO A CA 1
ATOM 1602 C C . PRO A 1 221 ? -0.188 8.323 10.888 1.00 72.81 221 PRO A C 1
ATOM 1604 O O . PRO A 1 221 ? 0.769 8.305 10.115 1.00 72.81 221 PRO A O 1
ATOM 1607 N N . LEU A 1 222 ? -1.056 7.309 10.945 1.00 77.00 222 LEU A N 1
ATOM 1608 C CA . LEU A 1 222 ? -0.929 6.100 10.133 1.00 77.00 222 LEU A CA 1
ATOM 1609 C C . LEU A 1 222 ? -1.127 6.393 8.634 1.00 77.00 222 LEU A C 1
ATOM 1611 O O . LEU A 1 222 ? -0.319 5.967 7.811 1.00 77.00 222 LEU A O 1
ATOM 1615 N N . ALA A 1 223 ? -2.142 7.186 8.268 1.00 73.50 223 ALA A N 1
ATOM 1616 C CA . ALA A 1 223 ? -2.372 7.593 6.880 1.00 73.50 223 ALA A CA 1
ATOM 1617 C C . ALA A 1 223 ? -1.209 8.427 6.313 1.00 73.50 223 ALA A C 1
ATOM 1619 O O . ALA A 1 223 ? -0.845 8.262 5.146 1.00 73.50 223 ALA A O 1
ATOM 1620 N N . GLN A 1 224 ? -0.598 9.293 7.127 1.00 74.06 224 GLN A N 1
ATOM 1621 C CA . GLN A 1 224 ? 0.586 10.063 6.736 1.00 74.06 224 GLN A CA 1
ATOM 1622 C C . GLN A 1 224 ? 1.790 9.150 6.484 1.00 74.06 224 GLN A C 1
ATOM 1624 O O . GLN A 1 224 ? 2.396 9.232 5.415 1.00 74.06 224 GLN A O 1
ATOM 1629 N N . LEU A 1 225 ? 2.099 8.238 7.412 1.00 74.06 225 LEU A N 1
ATOM 1630 C CA . LEU A 1 225 ? 3.194 7.277 7.250 1.00 74.06 225 LEU A CA 1
ATOM 1631 C C . LEU A 1 225 ? 2.990 6.387 6.027 1.00 74.06 225 LEU A C 1
ATOM 1633 O O . LEU A 1 225 ? 3.920 6.201 5.244 1.00 74.06 225 LEU A O 1
ATOM 1637 N N . PHE A 1 226 ? 1.769 5.898 5.817 1.00 74.06 226 PHE A N 1
ATOM 1638 C CA . PHE A 1 226 ? 1.448 5.085 4.654 1.00 74.06 226 PHE A CA 1
ATOM 1639 C C . PHE A 1 226 ? 1.584 5.881 3.348 1.00 74.06 226 PHE A C 1
ATOM 1641 O O . PHE A 1 226 ? 2.154 5.384 2.380 1.00 74.06 226 PHE A O 1
ATOM 1648 N N . THR A 1 227 ? 1.136 7.141 3.318 1.00 71.62 227 THR A N 1
ATOM 1649 C CA . THR A 1 227 ? 1.315 8.023 2.153 1.00 71.62 227 THR A CA 1
ATOM 1650 C C . THR A 1 227 ? 2.794 8.231 1.844 1.00 71.62 227 THR A C 1
ATOM 1652 O O . THR A 1 227 ? 3.199 8.138 0.687 1.00 71.62 227 THR A O 1
ATOM 1655 N N . VAL A 1 228 ? 3.626 8.463 2.861 1.00 70.81 228 VAL A N 1
ATOM 1656 C CA . VAL A 1 228 ? 5.071 8.621 2.665 1.00 70.81 228 VAL A CA 1
ATOM 1657 C C . VAL A 1 228 ? 5.707 7.316 2.195 1.00 70.81 228 VAL A C 1
ATOM 1659 O O . VAL A 1 228 ? 6.460 7.348 1.227 1.00 70.81 228 VAL A O 1
ATOM 1662 N N . ALA A 1 229 ? 5.375 6.174 2.802 1.00 70.69 229 ALA A N 1
ATOM 1663 C CA . ALA A 1 229 ? 5.858 4.864 2.366 1.00 70.69 229 ALA A CA 1
ATOM 1664 C C . ALA A 1 229 ? 5.455 4.569 0.914 1.00 70.69 229 ALA A C 1
ATOM 1666 O O . ALA A 1 229 ? 6.275 4.105 0.130 1.00 70.69 229 ALA A O 1
ATOM 1667 N N . PHE A 1 230 ? 4.229 4.921 0.520 1.00 70.44 230 PHE A N 1
ATOM 1668 C CA . PHE A 1 230 ? 3.750 4.798 -0.853 1.00 70.44 230 PHE A CA 1
ATOM 1669 C C . PHE A 1 230 ? 4.497 5.728 -1.819 1.00 70.44 230 PHE A C 1
ATOM 1671 O O . PHE A 1 230 ? 4.880 5.309 -2.911 1.00 70.44 230 PHE A O 1
ATOM 1678 N N . VAL A 1 231 ? 4.738 6.988 -1.446 1.00 68.62 231 VAL A N 1
ATOM 1679 C CA . VAL A 1 231 ? 5.507 7.933 -2.274 1.00 68.62 231 VAL A CA 1
ATOM 1680 C C . VAL A 1 231 ? 6.966 7.494 -2.389 1.00 68.62 231 VAL A C 1
ATOM 1682 O O . VAL A 1 231 ? 7.524 7.558 -3.484 1.00 68.62 231 VAL A O 1
ATOM 1685 N N . LEU A 1 232 ? 7.582 7.029 -1.301 1.00 67.81 232 LEU A N 1
ATOM 1686 C CA . LEU A 1 232 ? 8.930 6.464 -1.296 1.00 67.81 232 LEU A CA 1
ATOM 1687 C C . LEU A 1 232 ? 8.999 5.238 -2.200 1.00 67.81 232 LEU A C 1
ATOM 1689 O O . LEU A 1 232 ? 9.829 5.218 -3.103 1.00 67.81 232 LEU A O 1
ATOM 1693 N N . ASP A 1 233 ? 8.092 4.277 -2.031 1.00 66.44 233 ASP A N 1
ATOM 1694 C CA . ASP A 1 233 ? 8.022 3.081 -2.870 1.00 66.44 233 ASP A CA 1
ATOM 1695 C C . ASP A 1 233 ? 7.883 3.438 -4.356 1.00 66.44 233 ASP A C 1
ATOM 1697 O O . ASP A 1 233 ? 8.667 2.976 -5.185 1.00 66.44 233 ASP A O 1
ATOM 1701 N N . ASN A 1 234 ? 6.980 4.360 -4.707 1.00 63.97 234 ASN A N 1
ATOM 1702 C CA . ASN A 1 234 ? 6.847 4.842 -6.084 1.00 63.97 234 ASN A CA 1
ATOM 1703 C C . ASN A 1 234 ? 8.103 5.569 -6.584 1.00 63.97 234 ASN A C 1
ATOM 1705 O O . ASN A 1 234 ? 8.494 5.392 -7.740 1.00 63.97 234 ASN A O 1
ATOM 1709 N N . SER A 1 235 ? 8.764 6.345 -5.723 1.00 65.06 235 SER A N 1
ATOM 1710 C CA . SER A 1 235 ? 10.001 7.058 -6.052 1.00 65.06 235 SER A CA 1
ATOM 1711 C C . SER A 1 235 ? 11.169 6.096 -6.270 1.00 65.06 235 SER A C 1
ATOM 1713 O O . SER A 1 235 ? 11.958 6.305 -7.189 1.00 65.06 235 SER A O 1
ATOM 1715 N N . PHE A 1 236 ? 11.247 4.996 -5.514 1.00 65.88 236 PHE A N 1
ATOM 1716 C CA . PHE A 1 236 ? 12.217 3.927 -5.756 1.00 65.88 236 PHE A CA 1
ATOM 1717 C C . PHE A 1 236 ? 12.007 3.274 -7.121 1.00 65.88 236 PHE A C 1
ATOM 1719 O O . PHE A 1 236 ? 12.972 2.858 -7.751 1.00 65.88 236 PHE A O 1
ATOM 1726 N N . GLY A 1 237 ? 10.782 3.254 -7.644 1.00 62.78 237 GLY A N 1
ATOM 1727 C CA . GLY A 1 237 ? 10.528 2.822 -9.017 1.00 62.78 237 GLY A CA 1
ATOM 1728 C C . GLY A 1 237 ? 11.203 3.666 -10.083 1.00 62.78 237 GLY A C 1
ATOM 1729 O O . GLY A 1 237 ? 11.620 3.132 -11.107 1.00 62.78 237 GLY A O 1
ATOM 1730 N N . LEU A 1 238 ? 11.365 4.961 -9.819 1.00 69.75 238 LEU A N 1
ATOM 1731 C CA . LEU A 1 238 ? 12.018 5.887 -10.738 1.00 69.75 238 LEU A CA 1
ATOM 1732 C C . LEU A 1 238 ? 13.534 5.665 -10.810 1.00 69.75 238 LEU A C 1
ATOM 1734 O O . LEU A 1 238 ? 14.156 6.114 -11.768 1.00 69.75 238 LEU A O 1
ATOM 1738 N N . ARG A 1 239 ? 14.153 4.958 -9.849 1.00 74.00 239 ARG A N 1
ATOM 1739 C CA . ARG A 1 239 ? 15.600 4.660 -9.910 1.00 74.00 239 ARG A CA 1
ATOM 1740 C C . ARG A 1 239 ? 15.956 3.802 -11.127 1.00 74.00 239 ARG A C 1
ATOM 1742 O O . ARG A 1 239 ? 17.039 3.950 -11.694 1.00 74.00 239 ARG A O 1
ATOM 1749 N N . PHE A 1 240 ? 15.000 2.975 -11.553 1.00 79.31 240 PHE A N 1
ATOM 1750 C CA . PHE A 1 240 ? 15.099 2.117 -12.725 1.00 79.31 240 PHE A CA 1
ATOM 1751 C C . PHE A 1 240 ? 14.804 2.853 -14.039 1.00 79.31 240 PHE A C 1
ATOM 1753 O O . PHE A 1 240 ? 14.954 2.255 -15.101 1.00 79.31 240 PHE A O 1
ATOM 1760 N N . ASP A 1 241 ? 14.403 4.130 -14.015 1.00 83.75 241 ASP A N 1
ATOM 1761 C CA . ASP A 1 241 ? 14.130 4.884 -15.241 1.00 83.75 241 ASP A CA 1
ATOM 1762 C C . ASP A 1 241 ? 15.402 5.046 -16.077 1.00 83.75 241 ASP A C 1
ATOM 1764 O O . ASP A 1 241 ? 16.452 5.463 -15.594 1.00 83.75 241 ASP A O 1
ATOM 1768 N N . GLY A 1 242 ? 15.325 4.753 -17.366 1.00 86.75 242 GLY A N 1
ATOM 1769 C CA . GLY A 1 242 ? 16.484 4.745 -18.247 1.00 86.75 242 GLY A CA 1
ATOM 1770 C C . GLY A 1 242 ? 16.307 3.765 -19.390 1.00 86.75 242 GLY A C 1
ATOM 1771 O O . GLY A 1 242 ? 15.283 3.092 -19.497 1.00 86.75 242 GLY A O 1
ATOM 1772 N N . THR A 1 243 ? 17.307 3.697 -20.262 1.00 91.06 243 THR A N 1
ATOM 1773 C CA . THR A 1 243 ? 17.364 2.640 -21.272 1.00 91.06 243 THR A CA 1
ATOM 1774 C C . THR A 1 243 ? 18.337 1.578 -20.800 1.00 91.06 243 THR A C 1
ATOM 1776 O O . THR A 1 243 ? 19.466 1.878 -20.419 1.00 91.06 243 THR A O 1
ATOM 1779 N N . TRP A 1 244 ? 17.875 0.340 -20.818 1.00 93.38 244 TRP A N 1
ATOM 1780 C CA . TRP A 1 244 ? 18.610 -0.830 -20.390 1.00 93.38 244 TRP A CA 1
ATOM 1781 C C . TRP A 1 244 ? 18.797 -1.753 -21.577 1.00 93.38 244 TRP A C 1
ATOM 1783 O O . TRP A 1 244 ? 17.862 -1.994 -22.338 1.00 93.38 244 TRP A O 1
ATOM 1793 N N . LYS A 1 245 ? 19.993 -2.304 -21.721 1.00 92.88 245 LYS A N 1
ATOM 1794 C CA . LYS A 1 245 ? 20.253 -3.407 -22.631 1.00 92.88 245 LYS A CA 1
ATOM 1795 C C . LYS A 1 245 ? 20.078 -4.711 -21.865 1.00 92.88 245 LYS A C 1
ATOM 1797 O O . LYS A 1 245 ? 20.932 -5.067 -21.063 1.00 92.88 245 LYS A O 1
ATOM 1802 N N . ALA A 1 246 ? 18.961 -5.385 -22.105 1.00 91.12 246 ALA A N 1
ATOM 1803 C CA . ALA A 1 246 ? 18.649 -6.711 -21.600 1.00 91.12 246 ALA A CA 1
ATOM 1804 C C . ALA A 1 246 ? 19.266 -7.770 -22.519 1.00 91.12 246 ALA A C 1
ATOM 1806 O O . ALA A 1 246 ? 18.866 -7.914 -23.673 1.00 91.12 246 ALA A O 1
ATOM 1807 N N . VAL A 1 247 ? 20.250 -8.496 -22.005 1.00 89.50 247 VAL A N 1
ATOM 1808 C CA . VAL A 1 247 ? 20.979 -9.555 -22.701 1.00 89.50 247 VAL A CA 1
ATOM 1809 C C . VAL A 1 247 ? 20.516 -10.897 -22.157 1.00 89.50 247 VAL A C 1
ATOM 1811 O O . VAL A 1 247 ? 20.547 -11.121 -20.947 1.00 89.50 247 VAL A O 1
ATOM 1814 N N . ASN A 1 248 ? 20.099 -11.791 -23.048 1.00 82.88 248 ASN A N 1
ATOM 1815 C CA . ASN A 1 248 ? 19.862 -13.197 -22.734 1.00 82.88 248 ASN A CA 1
ATOM 1816 C C . ASN A 1 248 ? 20.646 -14.093 -23.717 1.00 82.88 248 ASN A C 1
ATOM 1818 O O . ASN A 1 248 ? 21.313 -13.596 -24.624 1.00 82.88 248 ASN A O 1
ATOM 1822 N N . SER A 1 249 ? 20.589 -15.416 -23.544 1.00 75.75 249 SER A N 1
ATOM 1823 C CA . SER A 1 249 ? 21.364 -16.372 -24.357 1.00 75.75 249 SER A CA 1
ATOM 1824 C C . SER A 1 249 ? 20.993 -16.402 -25.848 1.00 75.75 249 SER A C 1
ATOM 1826 O O . SER A 1 249 ? 21.745 -16.950 -26.651 1.00 75.75 249 SER A O 1
ATOM 1828 N N . SER A 1 250 ? 19.850 -15.829 -26.224 1.00 69.25 250 SER A N 1
ATOM 1829 C CA . SER A 1 250 ? 19.243 -15.942 -27.557 1.00 69.25 250 SER A CA 1
ATOM 1830 C C . SER A 1 250 ? 18.994 -14.604 -28.262 1.00 69.25 250 SER A C 1
ATOM 1832 O O . SER A 1 250 ? 18.826 -14.583 -29.478 1.00 69.25 250 SER A O 1
ATOM 1834 N N . SER A 1 251 ? 18.944 -13.490 -27.533 1.00 73.00 251 SER A N 1
ATOM 1835 C CA . SER A 1 251 ? 18.519 -12.187 -28.049 1.00 73.00 251 SER A CA 1
ATOM 1836 C C . SER A 1 251 ? 18.918 -11.049 -27.110 1.00 73.00 251 SER A C 1
ATOM 1838 O O . SER A 1 251 ? 19.006 -11.231 -25.894 1.00 73.00 251 SER A O 1
ATOM 1840 N N . ASN A 1 252 ? 19.049 -9.852 -27.677 1.00 85.88 252 ASN A N 1
ATOM 1841 C CA . ASN A 1 252 ? 19.250 -8.618 -26.930 1.00 85.88 252 ASN A CA 1
ATOM 1842 C C . ASN A 1 252 ? 18.043 -7.701 -27.132 1.00 85.88 252 ASN A C 1
ATOM 1844 O O . ASN A 1 252 ? 17.658 -7.428 -28.267 1.00 85.88 252 ASN A O 1
ATOM 1848 N N . LEU A 1 253 ? 17.492 -7.178 -26.042 1.00 88.88 253 LEU A N 1
ATOM 1849 C CA . LEU A 1 253 ? 16.408 -6.202 -26.060 1.00 88.88 253 LEU A CA 1
ATOM 1850 C C . LEU A 1 253 ? 16.885 -4.884 -25.452 1.00 88.88 253 LEU A C 1
ATOM 1852 O O . LEU A 1 253 ? 17.529 -4.860 -24.407 1.00 88.88 253 LEU A O 1
ATOM 1856 N N . LEU A 1 254 ? 16.529 -3.769 -26.077 1.00 91.62 254 LEU A N 1
ATOM 1857 C CA . LEU A 1 254 ? 16.589 -2.454 -25.458 1.00 91.62 254 LEU A CA 1
ATOM 1858 C C . LEU A 1 254 ? 15.254 -2.176 -24.773 1.00 91.62 254 LEU A C 1
ATOM 1860 O O . LEU A 1 254 ? 14.206 -2.116 -25.417 1.00 91.62 254 LEU A O 1
ATOM 1864 N N . VAL A 1 255 ? 15.310 -2.000 -23.461 1.00 92.50 255 VAL A N 1
ATOM 1865 C CA . VAL A 1 255 ? 14.165 -1.777 -22.585 1.00 92.50 255 VAL A CA 1
ATOM 1866 C C . VAL A 1 255 ? 14.243 -0.351 -22.063 1.00 92.50 255 VAL A C 1
ATOM 1868 O O . VAL A 1 255 ? 15.139 -0.020 -21.289 1.00 92.50 255 VAL A O 1
ATOM 1871 N N . THR A 1 256 ? 13.320 0.516 -22.472 1.00 91.94 256 THR A N 1
ATOM 1872 C CA . THR A 1 256 ? 13.216 1.860 -21.892 1.00 91.94 256 THR A CA 1
ATOM 1873 C C . THR A 1 256 ? 12.166 1.863 -20.796 1.00 91.94 256 THR A C 1
ATOM 1875 O O . THR A 1 256 ? 10.993 1.581 -21.047 1.00 91.94 256 THR A O 1
ATOM 1878 N N . VAL A 1 257 ? 12.593 2.234 -19.594 1.00 89.12 257 VAL A N 1
ATOM 1879 C CA . VAL A 1 257 ? 11.745 2.457 -18.426 1.00 89.12 257 VAL A CA 1
ATOM 1880 C C . VAL A 1 257 ? 11.583 3.963 -18.225 1.00 89.12 257 VAL A C 1
ATOM 1882 O O . VAL A 1 257 ? 12.564 4.709 -18.233 1.00 89.12 257 VAL A O 1
ATOM 1885 N N . SER A 1 258 ? 10.346 4.425 -18.069 1.00 81.25 258 SER A N 1
ATOM 1886 C CA . SER A 1 258 ? 10.029 5.818 -17.766 1.00 81.25 258 SER A CA 1
ATOM 1887 C C . SER A 1 258 ? 8.820 5.892 -16.841 1.00 81.25 258 SER A C 1
ATOM 1889 O O . SER A 1 258 ? 7.785 5.277 -17.107 1.00 81.25 258 SER A O 1
ATOM 1891 N N . GLY A 1 259 ? 8.945 6.634 -15.739 1.00 71.94 259 GLY A N 1
ATOM 1892 C CA . GLY A 1 259 ? 7.902 6.701 -14.719 1.00 71.94 259 GLY A CA 1
ATOM 1893 C C . GLY A 1 259 ? 7.688 5.360 -14.010 1.00 71.94 259 GLY A C 1
ATOM 1894 O O . GLY A 1 259 ? 6.553 5.026 -13.674 1.00 71.94 259 GLY A O 1
ATOM 1895 N N . GLY A 1 260 ? 8.746 4.555 -13.857 1.00 75.94 260 GLY A N 1
ATOM 1896 C CA . GLY A 1 260 ? 8.707 3.226 -13.242 1.00 75.94 260 GLY A CA 1
ATOM 1897 C C . GLY A 1 260 ? 8.032 2.140 -14.090 1.00 75.94 260 GLY A C 1
ATOM 1898 O O . GLY A 1 260 ? 7.830 1.025 -13.604 1.00 75.94 260 GLY A O 1
ATOM 1899 N N . LYS A 1 261 ? 7.677 2.443 -15.345 1.00 83.25 261 LYS A N 1
ATOM 1900 C CA . LYS A 1 261 ? 7.011 1.530 -16.285 1.00 83.25 261 LYS A CA 1
ATOM 1901 C C . LYS A 1 261 ? 7.854 1.343 -17.539 1.00 83.25 261 LYS A C 1
ATOM 1903 O O . LYS A 1 261 ? 8.478 2.289 -18.007 1.00 83.25 261 LYS A O 1
ATOM 1908 N N . ILE A 1 262 ? 7.829 0.148 -18.125 1.00 88.69 262 ILE A N 1
ATOM 1909 C CA . ILE A 1 262 ? 8.451 -0.085 -19.435 1.00 88.69 262 ILE A CA 1
ATOM 1910 C C . ILE A 1 262 ? 7.595 0.601 -20.502 1.00 88.69 262 ILE A C 1
ATOM 1912 O O . ILE A 1 262 ? 6.431 0.242 -20.680 1.00 88.69 262 ILE A O 1
ATOM 1916 N N . THR A 1 263 ? 8.169 1.591 -21.183 1.00 88.56 263 THR A N 1
ATOM 1917 C CA . THR A 1 263 ? 7.505 2.405 -22.214 1.00 88.56 263 THR A CA 1
ATOM 1918 C C . THR A 1 263 ? 7.993 2.108 -23.623 1.00 88.56 263 THR A C 1
ATOM 1920 O O . THR A 1 263 ? 7.364 2.548 -24.580 1.00 88.56 263 THR A O 1
ATOM 1923 N N . LYS A 1 264 ? 9.104 1.379 -23.769 1.00 89.75 264 LYS A N 1
ATOM 1924 C CA . LYS A 1 264 ? 9.617 0.963 -25.075 1.00 89.75 264 LYS A CA 1
ATOM 1925 C C . LYS A 1 264 ? 10.356 -0.366 -24.972 1.00 89.75 264 LYS A C 1
ATOM 1927 O O . LYS A 1 264 ? 11.134 -0.560 -24.039 1.00 89.75 264 LYS A O 1
ATOM 1932 N N . LEU A 1 265 ? 10.133 -1.238 -25.951 1.00 90.50 265 LEU A N 1
ATOM 1933 C CA . LEU A 1 265 ? 10.893 -2.465 -26.171 1.00 90.50 265 LEU A CA 1
ATOM 1934 C C . LEU A 1 265 ? 11.375 -2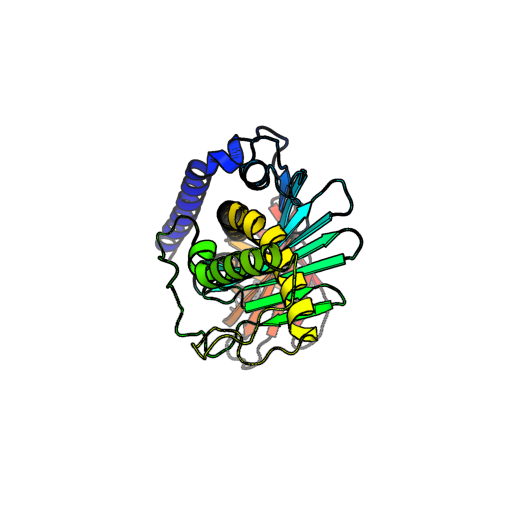.469 -27.623 1.00 90.50 265 LEU A C 1
ATOM 1936 O O . LEU A 1 265 ? 10.572 -2.287 -28.537 1.00 90.50 265 LEU A O 1
ATOM 1940 N N . VAL A 1 266 ? 12.675 -2.646 -27.836 1.00 89.62 266 VAL A N 1
ATOM 1941 C CA . VAL A 1 266 ? 13.276 -2.720 -29.175 1.00 89.62 266 VAL A CA 1
ATOM 1942 C C . VAL A 1 266 ? 14.192 -3.925 -29.238 1.00 89.62 266 VAL A C 1
ATOM 1944 O O . VAL A 1 266 ? 15.045 -4.088 -28.371 1.00 89.62 266 VAL A O 1
ATOM 1947 N N . ASP A 1 267 ? 14.061 -4.741 -30.271 1.00 86.81 267 ASP A N 1
ATOM 1948 C CA . ASP A 1 267 ? 15.048 -5.774 -30.559 1.00 86.81 267 ASP A CA 1
ATOM 1949 C C . ASP A 1 267 ? 16.363 -5.129 -31.029 1.00 86.81 267 ASP A C 1
ATOM 1951 O O . ASP A 1 267 ? 16.388 -4.343 -31.976 1.00 86.81 267 ASP A O 1
ATOM 1955 N N . ASP A 1 268 ? 17.469 -5.400 -30.330 1.00 85.38 268 ASP A N 1
ATOM 1956 C CA . ASP A 1 268 ? 18.742 -4.696 -30.550 1.00 85.38 268 ASP A CA 1
ATOM 1957 C C . ASP A 1 268 ? 19.354 -5.040 -31.918 1.00 85.38 268 ASP A C 1
ATOM 1959 O O . ASP A 1 268 ? 19.984 -4.184 -32.541 1.00 85.38 268 ASP A O 1
ATOM 1963 N N . ALA A 1 269 ? 19.141 -6.271 -32.401 1.00 83.62 269 ALA A N 1
ATOM 1964 C CA . ALA A 1 269 ? 19.713 -6.766 -33.651 1.00 83.62 269 ALA A CA 1
ATOM 1965 C C . ALA A 1 269 ? 18.970 -6.227 -34.881 1.00 83.62 269 ALA A C 1
ATOM 1967 O O . ALA A 1 269 ? 19.586 -5.697 -35.804 1.00 83.62 269 ALA A O 1
ATOM 1968 N N . SER A 1 270 ? 17.643 -6.341 -34.886 1.00 84.00 270 SER A N 1
ATOM 1969 C CA . SER A 1 270 ? 16.783 -5.921 -35.998 1.00 84.00 270 SER A CA 1
ATOM 1970 C C . SER A 1 270 ? 16.368 -4.452 -35.926 1.00 84.00 270 SER A C 1
ATOM 1972 O O . SER A 1 270 ? 15.831 -3.920 -36.897 1.00 84.00 270 SER A O 1
ATOM 1974 N N . ARG A 1 271 ? 16.589 -3.789 -34.780 1.00 86.50 271 ARG A N 1
ATOM 1975 C CA . ARG A 1 271 ? 16.046 -2.457 -34.454 1.00 86.50 271 ARG A CA 1
ATOM 1976 C C . ARG A 1 271 ? 14.520 -2.389 -34.529 1.00 86.50 271 ARG A C 1
ATOM 1978 O O . ARG A 1 271 ? 13.961 -1.294 -34.584 1.00 86.50 271 ARG A O 1
ATOM 1985 N N . GLN A 1 272 ? 13.843 -3.536 -34.506 1.00 84.75 272 GLN A N 1
ATOM 1986 C CA . GLN A 1 272 ? 12.394 -3.592 -34.545 1.00 84.75 272 GLN A CA 1
ATOM 1987 C C . GLN A 1 272 ? 11.820 -3.170 -33.195 1.00 84.75 272 GLN A C 1
ATOM 1989 O O . GLN A 1 272 ? 12.117 -3.758 -32.157 1.00 84.75 272 GLN A O 1
ATOM 1994 N N . GLU A 1 273 ? 10.983 -2.140 -33.215 1.00 87.19 273 GLU A N 1
ATOM 1995 C CA . GLU A 1 273 ? 10.251 -1.681 -32.041 1.00 87.19 273 GLU A CA 1
ATOM 1996 C C . GLU A 1 273 ? 8.969 -2.495 -31.864 1.00 87.19 273 GLU A C 1
ATOM 1998 O O . GLU A 1 273 ? 8.210 -2.710 -32.815 1.00 87.19 273 GLU A O 1
ATOM 2003 N N . LEU A 1 274 ? 8.728 -2.944 -30.634 1.00 86.75 274 LEU A N 1
ATOM 2004 C CA . LEU A 1 274 ? 7.477 -3.572 -30.249 1.00 86.75 274 LEU A CA 1
ATOM 2005 C C . LEU A 1 274 ? 6.513 -2.486 -29.764 1.00 86.75 274 LEU A C 1
ATOM 2007 O O . LEU A 1 274 ? 6.862 -1.637 -28.942 1.00 86.75 274 LEU A O 1
ATOM 2011 N N . ASN A 1 275 ? 5.279 -2.533 -30.256 1.00 86.25 275 ASN A N 1
ATOM 2012 C CA . ASN A 1 275 ? 4.205 -1.660 -29.816 1.00 86.25 275 ASN A CA 1
ATOM 2013 C C . ASN A 1 275 ? 3.717 -2.098 -28.429 1.00 86.25 275 ASN A C 1
ATOM 2015 O O . ASN A 1 275 ? 3.140 -3.177 -28.289 1.00 86.25 275 ASN A O 1
ATOM 2019 N N . ILE A 1 276 ? 3.942 -1.279 -27.402 1.00 87.81 276 ILE A N 1
ATOM 2020 C CA . ILE A 1 276 ? 3.484 -1.583 -26.042 1.00 87.81 276 ILE A CA 1
ATOM 2021 C C . ILE A 1 276 ? 1.994 -1.274 -25.922 1.00 87.81 276 ILE A C 1
ATOM 2023 O O . ILE A 1 276 ? 1.578 -0.123 -26.021 1.00 87.81 276 ILE A O 1
ATOM 2027 N N . VAL A 1 277 ? 1.201 -2.310 -25.655 1.00 86.81 277 VAL A N 1
ATOM 2028 C CA . VAL A 1 277 ? -0.250 -2.214 -25.456 1.00 86.81 277 VAL A CA 1
ATOM 2029 C C . VAL A 1 277 ? -0.556 -1.840 -24.009 1.00 86.81 277 VAL A C 1
ATOM 2031 O O . VAL A 1 277 ? -1.268 -0.876 -23.743 1.00 86.81 277 VAL A O 1
ATOM 2034 N N . THR A 1 278 ? 0.014 -2.581 -23.055 1.00 86.38 278 THR A N 1
ATOM 2035 C CA . THR A 1 278 ? -0.124 -2.289 -21.623 1.00 86.38 278 THR A CA 1
ATOM 2036 C C . THR A 1 278 ? 1.165 -2.597 -20.891 1.00 86.38 278 THR A C 1
ATOM 2038 O O . THR A 1 278 ? 1.849 -3.565 -21.206 1.00 86.38 278 THR A O 1
ATOM 2041 N N . THR A 1 279 ? 1.451 -1.833 -19.849 1.00 85.38 279 THR A N 1
ATOM 2042 C CA . THR A 1 279 ? 2.598 -2.050 -18.970 1.00 85.38 279 THR A CA 1
ATOM 2043 C C . THR A 1 279 ? 2.142 -1.869 -17.531 1.00 85.38 279 THR A C 1
ATOM 2045 O O . THR A 1 279 ? 1.426 -0.912 -17.210 1.00 85.38 279 THR A O 1
ATOM 2048 N N . ARG A 1 280 ? 2.518 -2.803 -16.661 1.00 80.06 280 ARG A N 1
ATOM 2049 C CA . ARG A 1 280 ? 2.255 -2.714 -15.227 1.00 80.06 280 ARG A CA 1
ATOM 2050 C C . ARG A 1 280 ? 3.477 -3.147 -14.435 1.00 80.06 280 ARG A C 1
ATOM 2052 O O . ARG A 1 280 ? 4.187 -4.079 -14.802 1.00 80.06 280 ARG A O 1
ATOM 2059 N N . LEU A 1 281 ? 3.679 -2.471 -13.316 1.00 78.19 281 LEU A N 1
ATOM 2060 C CA . LEU A 1 281 ? 4.529 -2.963 -12.248 1.00 78.19 281 LEU A CA 1
ATOM 2061 C C . LEU A 1 281 ? 3.731 -4.047 -11.517 1.00 78.19 281 LEU A C 1
ATOM 2063 O O . LEU A 1 281 ? 2.665 -3.752 -10.980 1.00 78.19 281 LEU A O 1
ATOM 2067 N N . ALA A 1 282 ? 4.180 -5.296 -11.595 1.00 77.31 282 ALA A N 1
ATOM 2068 C CA . ALA A 1 282 ? 3.491 -6.422 -10.975 1.00 77.31 282 ALA A CA 1
ATOM 2069 C C . ALA A 1 282 ? 3.888 -6.596 -9.510 1.00 77.31 282 ALA A C 1
ATOM 2071 O O . ALA A 1 282 ? 3.021 -6.884 -8.695 1.00 77.31 282 ALA A O 1
ATOM 2072 N N . ASP A 1 283 ? 5.169 -6.404 -9.201 1.00 74.75 283 ASP A N 1
ATOM 2073 C CA . ASP A 1 283 ? 5.699 -6.516 -7.846 1.00 74.75 283 ASP A CA 1
ATOM 2074 C C . ASP A 1 283 ? 6.972 -5.671 -7.691 1.00 74.75 283 ASP A C 1
ATOM 2076 O O . ASP A 1 283 ? 7.682 -5.401 -8.670 1.00 74.75 283 ASP A O 1
ATOM 2080 N N . ARG A 1 284 ? 7.263 -5.249 -6.461 1.00 71.25 284 ARG A N 1
ATOM 2081 C CA . ARG A 1 284 ? 8.516 -4.598 -6.081 1.00 71.25 284 ARG A CA 1
ATOM 2082 C C . ARG A 1 284 ? 8.875 -4.984 -4.658 1.00 71.25 284 ARG A C 1
ATOM 2084 O O . ARG A 1 284 ? 8.094 -4.820 -3.730 1.00 71.25 284 ARG A O 1
ATOM 2091 N N . SER A 1 285 ? 10.110 -5.430 -4.512 1.00 68.44 285 SER A N 1
ATOM 2092 C CA . SER A 1 285 ? 10.575 -6.114 -3.325 1.00 68.44 285 SER A CA 1
ATOM 2093 C C . SER A 1 285 ? 12.047 -5.756 -3.120 1.00 68.44 285 SER A C 1
ATOM 2095 O O . SER A 1 285 ? 12.927 -6.368 -3.719 1.00 68.44 285 SER A O 1
ATOM 2097 N N . GLY A 1 286 ? 12.345 -4.727 -2.318 1.00 68.19 286 GLY A N 1
ATOM 2098 C CA . GLY A 1 286 ? 13.729 -4.302 -2.069 1.00 68.19 286 GLY A CA 1
ATOM 2099 C C . GLY A 1 286 ? 14.437 -3.888 -3.364 1.00 68.19 286 GLY A C 1
ATOM 2100 O O . GLY A 1 286 ? 14.016 -2.935 -4.014 1.00 68.19 286 GLY A O 1
ATOM 2101 N N . ASN A 1 287 ? 15.497 -4.602 -3.756 1.00 78.31 287 ASN A N 1
ATOM 2102 C CA . ASN A 1 287 ? 16.208 -4.400 -5.029 1.00 78.31 287 ASN A CA 1
ATOM 2103 C C . ASN A 1 287 ? 15.583 -5.136 -6.217 1.00 78.31 287 ASN A C 1
ATOM 2105 O O . ASN A 1 287 ? 15.973 -4.891 -7.356 1.00 78.31 287 ASN A O 1
ATOM 2109 N N . ARG A 1 288 ? 14.592 -5.991 -5.971 1.00 83.25 288 ARG A N 1
ATOM 2110 C CA . ARG A 1 288 ? 13.876 -6.749 -6.987 1.00 83.25 288 ARG A CA 1
ATOM 2111 C C . ARG A 1 288 ? 12.662 -5.990 -7.505 1.00 83.25 288 ARG A C 1
ATOM 2113 O O . ARG A 1 288 ? 11.925 -5.346 -6.755 1.00 83.25 288 ARG A O 1
ATOM 2120 N N . ILE A 1 289 ? 12.438 -6.084 -8.805 1.00 85.25 289 ILE A N 1
ATOM 2121 C CA . ILE A 1 289 ? 11.335 -5.456 -9.514 1.00 85.25 289 ILE A CA 1
ATOM 2122 C C . ILE A 1 289 ? 10.777 -6.412 -10.564 1.00 85.25 289 ILE A C 1
ATOM 2124 O O . ILE A 1 289 ? 11.523 -7.028 -11.324 1.00 85.25 289 ILE A O 1
ATOM 2128 N N . THR A 1 290 ? 9.448 -6.517 -10.602 1.00 88.62 290 THR A N 1
ATOM 2129 C CA . THR A 1 290 ? 8.739 -7.304 -11.609 1.00 88.62 290 THR A CA 1
ATOM 2130 C C . THR A 1 290 ? 7.889 -6.395 -12.487 1.00 88.62 290 THR A C 1
ATOM 2132 O O . THR A 1 290 ? 6.909 -5.803 -12.026 1.00 88.62 290 THR A O 1
ATOM 2135 N N . TRP A 1 291 ? 8.224 -6.310 -13.771 1.00 90.62 291 TRP A N 1
ATOM 2136 C CA . TRP A 1 291 ? 7.394 -5.667 -14.787 1.00 90.62 291 TRP A CA 1
ATOM 2137 C C . TRP A 1 291 ? 6.675 -6.705 -15.632 1.00 90.62 291 TRP A C 1
ATOM 2139 O O . TRP A 1 291 ? 7.278 -7.680 -16.069 1.00 90.62 291 TRP A O 1
ATOM 2149 N N . VAL A 1 292 ? 5.404 -6.443 -15.923 1.00 89.25 292 VAL A N 1
ATOM 2150 C CA . VAL A 1 292 ? 4.607 -7.210 -16.882 1.00 89.25 292 VAL A CA 1
ATOM 2151 C C . VAL A 1 292 ? 4.194 -6.278 -18.013 1.00 89.25 292 VAL A C 1
ATOM 2153 O O . VAL A 1 292 ? 3.578 -5.231 -17.784 1.00 89.25 292 VAL A O 1
ATOM 2156 N N . VAL A 1 293 ? 4.561 -6.644 -19.235 1.00 90.56 293 VAL A N 1
ATOM 2157 C CA . VAL A 1 293 ? 4.411 -5.824 -20.437 1.00 90.56 293 VAL A CA 1
ATOM 2158 C C . VAL A 1 293 ? 3.723 -6.636 -21.514 1.00 90.56 293 VAL A C 1
ATOM 2160 O O . VAL A 1 293 ? 4.264 -7.621 -21.990 1.00 90.56 293 VAL A O 1
ATOM 2163 N N . ASN A 1 294 ? 2.565 -6.181 -21.963 1.00 89.06 294 ASN A N 1
ATOM 2164 C CA . ASN A 1 294 ? 1.932 -6.709 -23.160 1.00 89.06 294 ASN A CA 1
ATOM 2165 C C . ASN A 1 294 ? 2.382 -5.877 -24.353 1.00 89.06 294 ASN A C 1
ATOM 2167 O O . ASN A 1 294 ? 2.117 -4.671 -24.399 1.00 89.06 294 ASN A O 1
ATOM 2171 N N . ALA A 1 295 ? 3.056 -6.511 -25.305 1.00 87.81 295 ALA A N 1
ATOM 2172 C CA . ALA A 1 295 ? 3.553 -5.854 -26.500 1.00 87.81 295 ALA A CA 1
ATOM 2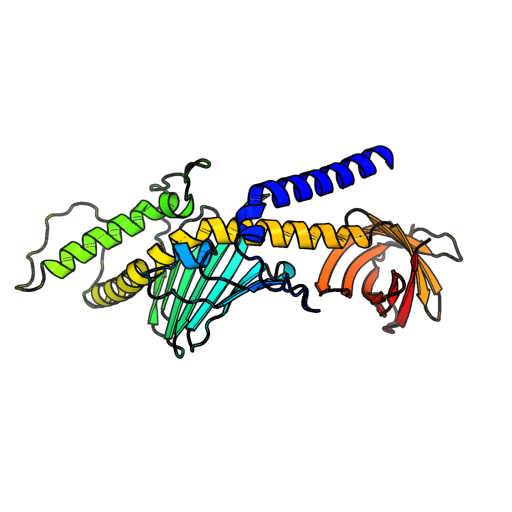173 C C . ALA A 1 295 ? 3.215 -6.648 -27.764 1.00 87.81 295 ALA A C 1
ATOM 2175 O O . ALA A 1 295 ? 3.053 -7.865 -27.741 1.00 87.81 295 ALA A O 1
ATOM 2176 N N . GLN A 1 296 ? 3.098 -5.936 -28.875 1.00 86.94 296 GLN A N 1
ATOM 2177 C CA . GLN A 1 296 ? 2.839 -6.486 -30.197 1.00 86.94 296 GLN A CA 1
ATOM 2178 C C . GLN A 1 296 ? 4.026 -6.179 -31.096 1.00 86.94 296 GLN A C 1
ATOM 2180 O O . GLN A 1 296 ? 4.543 -5.060 -31.103 1.00 86.94 296 GLN A O 1
ATOM 2185 N N . VAL A 1 297 ? 4.449 -7.155 -31.888 1.00 76.69 297 VAL A N 1
ATOM 2186 C CA . VAL A 1 297 ? 5.390 -6.888 -32.976 1.00 76.69 297 VAL A CA 1
ATOM 2187 C C . VAL A 1 297 ? 4.687 -5.976 -33.9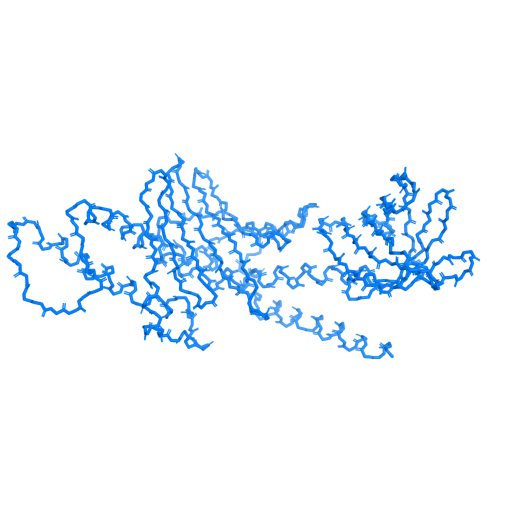81 1.00 76.69 297 VAL A C 1
ATOM 2189 O O . VAL A 1 297 ? 3.540 -6.233 -34.351 1.00 76.69 297 VAL A O 1
ATOM 2192 N N . LEU A 1 298 ? 5.342 -4.894 -34.409 1.00 69.62 298 LEU A N 1
ATOM 2193 C CA . LEU A 1 298 ? 4.737 -3.938 -35.336 1.00 69.62 298 LEU A CA 1
ATOM 2194 C C . LEU A 1 298 ? 4.258 -4.659 -36.611 1.00 69.62 298 LEU A C 1
ATOM 2196 O O . LEU A 1 298 ? 5.051 -5.295 -37.302 1.00 69.62 298 LEU A O 1
ATOM 2200 N N . GLY A 1 299 ? 2.957 -4.566 -36.904 1.00 67.88 299 GLY A N 1
ATOM 2201 C CA . GLY A 1 299 ? 2.321 -5.253 -38.036 1.00 67.88 299 GLY A CA 1
ATOM 2202 C C . GLY A 1 299 ? 1.768 -6.654 -37.734 1.00 67.88 299 GLY A C 1
ATOM 2203 O O . GLY A 1 299 ? 1.208 -7.275 -38.633 1.00 67.88 299 GLY A O 1
ATOM 2204 N N . GLN A 1 300 ? 1.873 -7.148 -36.496 1.00 74.94 300 GLN A N 1
ATOM 2205 C CA . GLN A 1 300 ? 1.246 -8.395 -36.049 1.00 74.94 300 GLN A CA 1
ATOM 2206 C C . GLN A 1 300 ? 0.099 -8.118 -35.069 1.00 74.94 300 GLN A C 1
ATOM 2208 O O . GLN A 1 300 ? 0.193 -7.241 -34.215 1.00 74.94 300 GLN A O 1
ATOM 2213 N N . ALA A 1 301 ? -0.984 -8.891 -35.179 1.00 73.81 301 ALA A N 1
ATOM 2214 C CA . ALA A 1 301 ? -2.146 -8.772 -34.293 1.00 73.81 301 ALA A CA 1
ATOM 2215 C C . ALA A 1 301 ? -1.950 -9.475 -32.936 1.00 73.81 301 ALA A C 1
ATOM 2217 O O . ALA A 1 301 ? -2.711 -9.242 -31.998 1.00 73.81 301 ALA A O 1
ATOM 2218 N N . THR A 1 302 ? -0.951 -10.353 -32.830 1.00 81.12 302 THR A N 1
ATOM 2219 C CA . THR A 1 302 ? -0.733 -11.173 -31.639 1.00 81.12 302 THR A CA 1
ATOM 2220 C C . THR A 1 302 ? -0.007 -10.376 -30.564 1.00 81.12 302 THR A C 1
ATOM 2222 O O . THR A 1 302 ? 1.129 -9.940 -30.751 1.00 81.12 302 THR A O 1
ATOM 2225 N N . THR A 1 303 ? -0.665 -10.212 -29.421 1.00 84.81 303 THR A N 1
ATOM 2226 C CA . THR A 1 303 ? -0.055 -9.667 -28.208 1.00 84.81 303 THR A CA 1
ATOM 2227 C C . THR A 1 303 ? 0.753 -10.749 -27.504 1.00 84.81 303 THR A C 1
ATOM 2229 O O . THR A 1 303 ? 0.261 -11.857 -27.303 1.00 84.81 303 THR A O 1
ATOM 2232 N N . VAL A 1 304 ? 1.974 -10.409 -27.105 1.00 84.62 304 VAL A N 1
ATOM 2233 C CA . VAL A 1 304 ? 2.863 -11.249 -26.301 1.00 84.62 304 VAL A CA 1
ATOM 2234 C C . VAL A 1 304 ? 3.055 -10.578 -24.946 1.00 84.62 304 VAL A C 1
ATOM 2236 O O . VAL A 1 304 ? 3.333 -9.376 -24.882 1.00 84.62 304 VAL A O 1
ATOM 2239 N N . GLU A 1 305 ? 2.908 -11.343 -23.866 1.00 88.31 305 GLU A N 1
ATOM 2240 C CA . GLU A 1 305 ? 3.194 -10.855 -22.515 1.00 88.31 305 GLU A CA 1
ATOM 2241 C C . GLU A 1 305 ? 4.659 -11.131 -22.167 1.00 88.31 305 GLU A C 1
ATOM 2243 O O . GLU A 1 305 ? 5.113 -12.270 -22.211 1.00 88.31 305 GLU A O 1
ATOM 2248 N N . PHE A 1 306 ? 5.399 -10.095 -21.798 1.00 87.81 306 PHE A N 1
ATOM 2249 C CA . PHE A 1 306 ? 6.762 -10.162 -21.296 1.00 87.81 306 PHE A CA 1
ATOM 2250 C C . PHE A 1 306 ? 6.766 -9.873 -19.799 1.00 87.81 306 PHE A C 1
ATOM 2252 O O . PHE A 1 306 ? 6.330 -8.804 -19.369 1.00 87.81 306 PHE A O 1
ATOM 2259 N N . THR A 1 307 ? 7.325 -10.788 -19.018 1.00 91.00 307 THR A N 1
ATOM 2260 C CA . THR A 1 307 ? 7.547 -10.619 -17.583 1.00 91.00 307 THR A CA 1
ATOM 2261 C C . THR A 1 307 ? 9.039 -10.501 -17.326 1.00 91.00 307 THR A C 1
ATOM 2263 O O . THR A 1 307 ? 9.779 -11.468 -17.512 1.00 91.00 307 THR A O 1
ATOM 2266 N N . PHE A 1 308 ? 9.468 -9.312 -16.913 1.00 91.06 308 PHE A N 1
ATOM 2267 C CA . PHE A 1 308 ? 10.822 -9.029 -16.448 1.00 91.06 308 PHE A CA 1
ATOM 2268 C C . PHE A 1 308 ? 10.813 -9.100 -14.931 1.00 91.06 308 PHE A C 1
ATOM 2270 O O . PHE A 1 308 ? 10.181 -8.265 -14.298 1.00 91.06 308 PHE A O 1
ATOM 2277 N N . ASP A 1 309 ? 11.499 -10.079 -14.367 1.00 91.56 309 ASP A N 1
ATOM 2278 C CA . ASP A 1 309 ? 11.644 -10.279 -12.929 1.00 91.56 309 ASP A CA 1
ATOM 2279 C C . ASP A 1 309 ? 13.134 -10.197 -12.603 1.00 91.56 309 ASP A C 1
ATOM 2281 O O . ASP A 1 309 ? 13.866 -11.154 -12.857 1.00 91.56 309 ASP A O 1
ATOM 2285 N N . VAL A 1 310 ? 13.590 -9.023 -12.163 1.00 90.88 310 VAL A N 1
ATOM 2286 C CA . VAL A 1 310 ? 15.016 -8.677 -12.075 1.00 90.88 310 VAL A CA 1
ATOM 2287 C C . VAL A 1 310 ? 15.358 -7.990 -10.758 1.00 90.88 310 VAL A C 1
ATOM 2289 O O . VAL A 1 310 ? 14.525 -7.307 -10.171 1.00 90.88 310 VAL A O 1
ATOM 2292 N N . GLU A 1 311 ? 16.593 -8.146 -10.304 1.00 90.75 311 GLU A N 1
ATOM 2293 C CA . GLU A 1 311 ? 17.135 -7.596 -9.066 1.00 90.75 311 GLU A CA 1
ATOM 2294 C C . GLU A 1 311 ? 18.345 -6.701 -9.340 1.00 90.75 311 GLU A C 1
ATOM 2296 O O . GLU A 1 311 ? 19.234 -7.063 -10.107 1.00 90.75 311 GLU A O 1
ATOM 2301 N N . GLU A 1 312 ? 18.371 -5.519 -8.720 1.00 87.12 312 GLU A N 1
ATOM 2302 C CA . GLU A 1 312 ? 19.495 -4.585 -8.779 1.00 87.12 312 GLU A CA 1
ATOM 2303 C C . GLU A 1 312 ? 20.677 -5.089 -7.947 1.00 87.12 312 GLU A C 1
ATOM 2305 O O . GLU A 1 312 ? 20.604 -5.222 -6.722 1.00 87.12 312 GLU A O 1
ATOM 2310 N N . LEU A 1 313 ? 21.790 -5.323 -8.631 1.00 85.62 313 LEU A N 1
ATOM 2311 C CA . LEU A 1 313 ? 23.064 -5.683 -8.037 1.00 85.62 313 LEU A CA 1
ATOM 2312 C C . LEU A 1 313 ? 23.803 -4.448 -7.510 1.00 85.62 313 LEU A C 1
ATOM 2314 O O . LEU A 1 313 ? 23.543 -3.308 -7.893 1.00 85.62 313 LEU A O 1
ATOM 2318 N N . THR A 1 314 ? 24.825 -4.676 -6.686 1.00 81.88 314 THR A N 1
ATOM 2319 C CA . THR A 1 314 ? 25.676 -3.612 -6.120 1.00 81.88 314 THR A CA 1
ATOM 2320 C C . THR A 1 314 ? 26.424 -2.787 -7.170 1.00 81.88 314 THR A C 1
ATOM 2322 O O . THR A 1 314 ? 26.809 -1.653 -6.896 1.00 81.88 314 THR A O 1
ATOM 2325 N N . ASN A 1 315 ? 26.621 -3.330 -8.373 1.00 81.81 315 ASN A N 1
ATOM 2326 C CA . ASN A 1 315 ? 27.223 -2.628 -9.508 1.00 81.81 315 ASN A CA 1
ATOM 2327 C C . ASN A 1 315 ? 26.210 -1.796 -10.327 1.00 81.81 315 ASN A C 1
ATOM 2329 O O . ASN A 1 315 ? 26.603 -1.189 -11.321 1.00 81.81 315 ASN A O 1
ATOM 2333 N N . GLY A 1 316 ? 24.931 -1.770 -9.932 1.00 82.44 316 GLY A N 1
ATOM 2334 C CA . GLY A 1 316 ? 23.855 -1.036 -10.604 1.00 82.44 316 GLY A CA 1
ATOM 2335 C C . GLY A 1 316 ? 23.266 -1.726 -11.841 1.00 82.44 316 GLY A C 1
ATOM 2336 O O . GLY A 1 316 ? 22.400 -1.146 -12.498 1.00 82.44 316 GLY A O 1
ATOM 2337 N N . ASN A 1 317 ? 23.713 -2.940 -12.181 1.00 89.75 317 ASN A N 1
ATOM 2338 C CA . ASN A 1 317 ? 23.063 -3.771 -13.197 1.00 89.75 317 ASN A CA 1
ATOM 2339 C C . ASN A 1 317 ? 21.856 -4.500 -12.605 1.00 89.75 317 ASN A C 1
ATOM 2341 O O . ASN A 1 317 ? 21.788 -4.707 -11.395 1.00 89.75 317 ASN A O 1
ATOM 2345 N N . LEU A 1 318 ? 20.932 -4.930 -13.464 1.00 91.00 318 LEU A N 1
ATOM 2346 C CA . LEU A 1 318 ? 19.828 -5.800 -13.058 1.00 91.00 318 LEU A CA 1
ATOM 2347 C C . LEU A 1 318 ? 20.094 -7.229 -13.525 1.00 91.00 318 LEU A C 1
ATOM 2349 O O . LEU A 1 318 ? 20.495 -7.433 -14.669 1.00 91.00 318 LEU A O 1
ATOM 2353 N N . GLU A 1 319 ? 19.827 -8.219 -12.685 1.00 92.50 319 GLU A N 1
ATOM 2354 C CA . GLU A 1 319 ? 19.889 -9.634 -13.057 1.00 92.50 319 GLU A CA 1
ATOM 2355 C C . GLU A 1 319 ? 18.626 -10.370 -12.643 1.00 92.50 319 GLU A C 1
ATOM 2357 O O . GLU A 1 319 ? 18.036 -10.097 -11.605 1.00 92.50 319 GLU A O 1
ATOM 2362 N N . GLY A 1 320 ? 18.192 -11.321 -13.459 1.00 91.25 320 GLY A N 1
ATOM 2363 C CA . GLY A 1 320 ? 17.052 -12.152 -13.117 1.00 91.25 320 GLY A CA 1
ATOM 2364 C C . GLY A 1 320 ? 16.553 -12.919 -14.317 1.00 91.25 320 GLY A C 1
ATOM 2365 O O . GLY A 1 320 ? 17.324 -13.596 -14.995 1.00 91.25 320 GLY A O 1
ATOM 2366 N N . THR A 1 321 ? 15.254 -12.840 -14.581 1.00 90.25 321 THR A N 1
ATOM 2367 C CA . THR A 1 321 ? 14.613 -13.645 -15.616 1.00 90.25 321 THR A CA 1
ATOM 2368 C C . THR 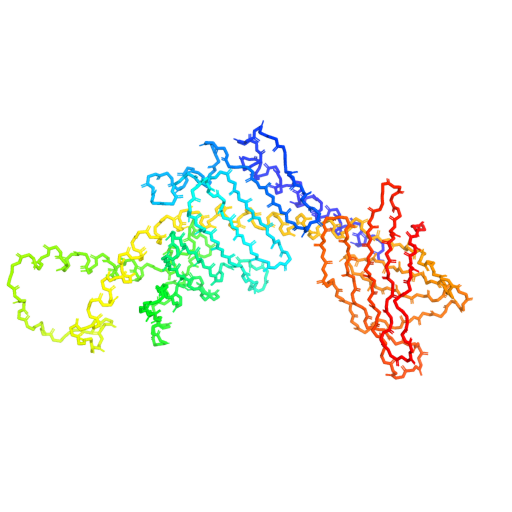A 1 321 ? 13.658 -12.854 -16.492 1.00 90.25 321 THR A C 1
ATOM 2370 O O . THR A 1 321 ? 12.934 -11.977 -16.026 1.00 90.25 321 THR A O 1
ATOM 2373 N N . LEU A 1 322 ? 13.637 -13.218 -17.770 1.00 87.81 322 LEU A N 1
ATOM 2374 C CA . LEU A 1 322 ? 12.653 -12.786 -18.749 1.00 87.81 322 LEU A CA 1
ATOM 2375 C C . LEU A 1 322 ? 11.784 -13.985 -19.136 1.00 87.81 322 LEU A C 1
ATOM 2377 O O . LEU A 1 322 ? 12.297 -15.037 -19.522 1.00 87.81 322 LEU A O 1
ATOM 2381 N N . THR A 1 323 ? 10.468 -13.819 -19.053 1.00 86.12 323 THR A N 1
ATOM 2382 C CA . THR A 1 323 ? 9.484 -14.805 -19.523 1.00 86.12 323 THR A CA 1
ATOM 2383 C C . THR A 1 323 ? 8.622 -14.172 -20.607 1.00 86.12 323 THR A C 1
ATOM 2385 O O . THR A 1 323 ? 8.129 -13.070 -20.401 1.00 86.12 323 THR A O 1
ATOM 2388 N N . ALA A 1 324 ? 8.426 -14.847 -21.742 1.00 79.69 324 ALA A N 1
ATOM 2389 C CA . ALA A 1 324 ? 7.554 -14.380 -22.822 1.00 79.69 324 ALA A CA 1
ATOM 2390 C C . ALA A 1 324 ? 6.398 -15.369 -23.040 1.00 79.69 324 ALA A C 1
ATOM 2392 O O . ALA A 1 324 ? 6.630 -16.488 -23.502 1.00 79.69 324 ALA A O 1
ATOM 2393 N N . LEU A 1 325 ? 5.164 -14.979 -22.700 1.00 68.75 325 LEU A N 1
ATOM 2394 C CA . LEU A 1 325 ? 3.961 -15.774 -22.933 1.00 68.75 325 LEU A CA 1
ATOM 2395 C C . LEU A 1 325 ? 3.386 -15.519 -24.324 1.00 68.75 325 LEU A C 1
ATOM 2397 O O . LEU A 1 325 ? 2.884 -14.433 -24.601 1.00 68.75 325 LEU A O 1
ATOM 2401 N N . GLY A 1 326 ? 3.453 -16.535 -25.198 1.00 58.03 326 GLY A N 1
ATOM 2402 C CA . GLY A 1 326 ? 2.800 -16.455 -26.504 1.00 58.03 326 GLY A CA 1
ATOM 2403 C C . GLY A 1 326 ? 3.197 -17.466 -27.578 1.00 58.03 326 GLY A C 1
ATOM 2404 O O . GLY A 1 326 ? 2.383 -17.652 -28.470 1.00 58.03 326 GLY A O 1
ATOM 2405 N N . ASN A 1 327 ? 4.371 -18.127 -27.542 1.00 49.00 327 ASN A N 1
ATOM 2406 C CA . ASN A 1 327 ? 4.670 -19.141 -28.579 1.00 49.00 327 ASN A CA 1
ATOM 2407 C C . ASN A 1 327 ? 5.679 -20.267 -28.271 1.00 49.00 327 ASN A C 1
ATOM 2409 O O . ASN A 1 327 ? 5.665 -21.259 -28.991 1.00 49.00 327 ASN A O 1
ATOM 2413 N N . THR A 1 328 ? 6.531 -20.204 -27.246 1.00 48.50 328 THR A N 1
ATOM 2414 C CA . THR A 1 328 ? 7.299 -21.359 -26.707 1.00 48.50 328 THR A CA 1
ATOM 2415 C C . THR A 1 328 ? 8.091 -20.862 -25.494 1.00 48.50 328 THR A C 1
ATOM 2417 O O . THR A 1 328 ? 8.739 -19.825 -25.584 1.00 48.50 328 THR A O 1
ATOM 2420 N N . PHE A 1 329 ? 8.014 -21.535 -24.343 1.00 50.91 329 PHE A N 1
ATOM 2421 C CA . PHE A 1 329 ? 8.535 -21.002 -23.077 1.00 50.91 329 PHE A CA 1
ATOM 2422 C C . PHE A 1 329 ? 9.900 -21.553 -22.686 1.00 50.91 329 PHE A C 1
ATOM 2424 O O . PHE A 1 329 ? 10.054 -22.755 -22.494 1.00 50.91 329 PHE A O 1
ATOM 2431 N N . ALA A 1 330 ? 10.825 -20.646 -22.387 1.00 62.53 330 ALA A N 1
ATOM 2432 C CA . ALA A 1 330 ? 11.799 -20.833 -21.323 1.00 62.53 330 ALA A CA 1
ATOM 2433 C C . ALA A 1 330 ? 11.804 -19.556 -20.473 1.00 62.53 330 ALA A C 1
ATOM 2435 O O . ALA A 1 330 ? 11.780 -18.451 -21.012 1.00 62.53 330 ALA A O 1
ATOM 2436 N N . ARG A 1 331 ? 11.812 -19.696 -19.144 1.00 77.94 331 ARG A N 1
ATOM 2437 C CA . ARG A 1 331 ? 12.229 -18.611 -18.250 1.00 77.94 331 ARG A CA 1
ATOM 2438 C C . ARG A 1 331 ? 13.723 -18.430 -18.500 1.00 77.94 331 ARG A C 1
ATOM 2440 O O . ARG A 1 331 ? 14.506 -19.288 -18.098 1.00 77.94 331 ARG A O 1
ATOM 24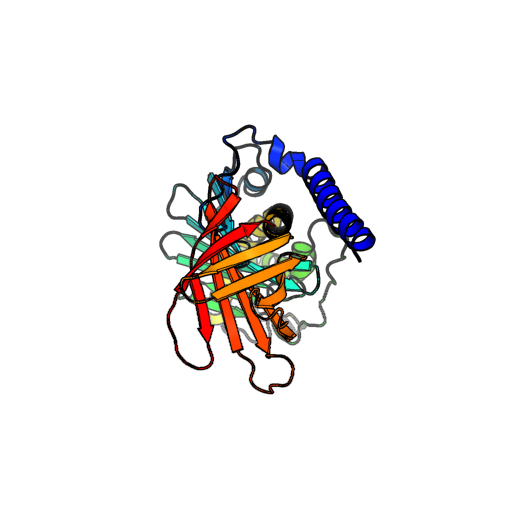47 N N . VAL A 1 332 ? 14.106 -17.391 -19.234 1.00 85.31 332 VAL A N 1
ATOM 2448 C CA . VAL A 1 332 ? 15.501 -17.211 -19.652 1.00 85.31 332 VAL A CA 1
ATOM 2449 C C . VAL A 1 332 ? 16.193 -16.270 -18.672 1.00 85.31 332 VAL A C 1
ATOM 2451 O O . VAL A 1 332 ? 15.626 -15.218 -18.360 1.00 85.31 332 VAL A O 1
ATOM 2454 N N . PRO A 1 333 ? 17.400 -16.606 -18.185 1.00 88.75 333 PRO A N 1
ATOM 2455 C CA . PRO A 1 333 ? 18.229 -15.654 -17.463 1.00 88.75 333 PRO A CA 1
ATOM 2456 C C . PRO A 1 333 ? 18.451 -14.391 -18.297 1.00 88.75 333 PRO A C 1
ATOM 2458 O O . PRO A 1 333 ? 18.717 -14.472 -19.499 1.00 88.75 333 PRO A O 1
ATOM 2461 N N . VAL A 1 334 ? 18.329 -13.229 -17.665 1.00 90.50 334 VAL A N 1
ATOM 2462 C CA . VAL A 1 334 ? 18.556 -11.935 -18.304 1.00 90.50 334 VAL A CA 1
ATOM 2463 C C . VAL A 1 334 ? 19.449 -11.073 -17.424 1.00 90.50 334 VAL A C 1
ATOM 2465 O O . VAL A 1 334 ? 19.224 -10.963 -16.219 1.00 90.50 334 VAL A O 1
ATOM 2468 N N . THR A 1 335 ? 20.435 -10.438 -18.048 1.00 92.75 335 THR A N 1
ATOM 2469 C CA . THR A 1 335 ? 21.251 -9.390 -17.430 1.00 92.75 335 THR A CA 1
ATOM 2470 C C . THR A 1 335 ? 20.941 -8.081 -18.135 1.00 92.75 335 THR A C 1
ATOM 2472 O O . THR A 1 335 ? 21.006 -7.998 -19.361 1.00 92.75 335 THR A O 1
ATOM 2475 N N . MET A 1 336 ? 20.585 -7.048 -17.381 1.00 92.81 336 MET A N 1
ATOM 2476 C CA . MET A 1 336 ? 20.275 -5.723 -17.897 1.00 92.81 336 MET A CA 1
ATOM 2477 C C . MET A 1 336 ? 21.347 -4.731 -17.460 1.00 92.81 336 MET A C 1
ATOM 2479 O O . MET A 1 336 ? 21.495 -4.438 -16.275 1.00 92.81 336 MET A O 1
ATOM 2483 N N . SER A 1 337 ? 22.069 -4.177 -18.428 1.00 92.75 337 SER A N 1
ATOM 2484 C CA . SER A 1 337 ? 23.044 -3.109 -18.199 1.00 92.75 337 SER A CA 1
ATOM 2485 C C . SER A 1 337 ? 22.489 -1.779 -18.686 1.00 92.75 337 SER A C 1
ATOM 2487 O O . SER A 1 337 ? 21.909 -1.710 -19.774 1.00 92.75 337 SER A O 1
ATOM 2489 N N . ARG A 1 338 ? 22.675 -0.713 -17.912 1.00 89.69 338 ARG A N 1
ATOM 2490 C CA . ARG A 1 338 ? 22.228 0.630 -18.300 1.00 89.69 338 ARG A CA 1
ATOM 2491 C C . ARG A 1 338 ? 23.053 1.152 -19.485 1.00 89.69 338 ARG A C 1
ATOM 2493 O O . ARG A 1 338 ? 24.263 0.933 -19.526 1.00 89.69 338 ARG A O 1
ATOM 2500 N N . LEU A 1 339 ? 22.387 1.803 -20.440 1.00 84.44 339 LEU A N 1
ATOM 2501 C CA . LEU A 1 339 ? 23.010 2.515 -21.563 1.00 84.44 339 LEU A CA 1
ATOM 2502 C C . LEU A 1 339 ? 23.198 4.003 -21.254 1.00 84.44 339 LEU A C 1
ATOM 2504 O O . LEU A 1 339 ? 22.351 4.570 -20.523 1.00 84.44 339 LEU A O 1
#

Sequence (339 aa):
MLRAFKRFTFKAQACLCVMLVLHSQFFIAGCGPGFSLFPTGMFIIPLEAGHPIVTALEGSSLAGPTALEVTPGTRQFRLIYSDARELSGSYMMNGDAITLADFNFSVHGEGAKLEFNSAKQVAAISVHGGPTWARPADDNGRVVAADGNSTNPYMAANQDILELAASLDQASSQNGGTPPATPPGGGGPIKGSTASATGTLNSILAVLAAIWLPIASILQPLAQLFTVAFVLDNSFGLRFDGTWKAVNSSSNLLVTVSGGKITKLVDDASRQELNIVTTRLADRSGNRITWVVNAQVLGQATTVEFTFDVEELTNGNLEGTLTALGNTFARVPVTMSRL

pLDDT: mean 70.07, std 17.91, range [27.72, 93.38]